Protein AF-A0A2W5CS45-F1 (afdb_monomer_lite)

Radius of gyration: 19.26 Å; chains: 1; bounding box: 49×49×47 Å

Sequence (241 aa):
PGKQFHDDVLSYSLRQSIDTITSLYVKGFFPKGSIVWINGDMPNAGMWALTDKSSHIRTYTTPRPGWCRITRTNVRFAATSRDTGSRAAKIFDLTAHDMLEVPHSTILVNYVAKDTPLQFQVDGNVKKSVNGVVEWEPFTVIDLPRHTANDRVTNNRLELADAHQRGFELMTLGCSDERTEFAHANYDTFRLGLKDKLLRGISDESSKTNKAVDILINKISDGMHKRILETGEEFDYDGAN

Secondary structure (DSSP, 8-state):
-HHHHHHHHHHHHHHHHHHHHHHHHHTT-S-BT-EEEE-SS-GGG-EEEESSSEEEEEEEEESS--EEEE-SSEEEEESSGGGGTTT-SEEEESTT-TT---S-EEEEEEES--SSPPEEEETTEEE--BTTEEEETTEEEEEGGG----SB----HHHHHHHHHHHHHHHTTT--HHHHHHHHHTGGGG-----HHHHHHHHH-HHHHHHHHHHHHHHHHHHHHHHHHHH----------

pLDDT: mean 80.53, std 16.82, range [26.53, 97.56]

Structure (mmCIF, N/CA/C/O backbone):
data_AF-A0A2W5CS45-F1
#
_entry.id   AF-A0A2W5CS45-F1
#
loop_
_atom_site.group_PDB
_atom_site.id
_atom_site.type_symbol
_atom_site.label_atom_id
_atom_site.label_alt_id
_atom_site.label_comp_id
_atom_site.label_asym_id
_atom_site.label_entity_id
_atom_site.label_seq_id
_atom_site.pdbx_PDB_ins_code
_atom_site.Cartn_x
_atom_site.Cartn_y
_atom_site.Cartn_z
_atom_site.occupancy
_atom_site.B_iso_or_equiv
_atom_site.auth_seq_id
_atom_site.auth_comp_id
_atom_site.auth_asym_id
_atom_site.auth_atom_id
_atom_site.pdbx_PDB_model_num
ATOM 1 N N . PRO A 1 1 ? -25.846 22.235 2.700 1.00 45.09 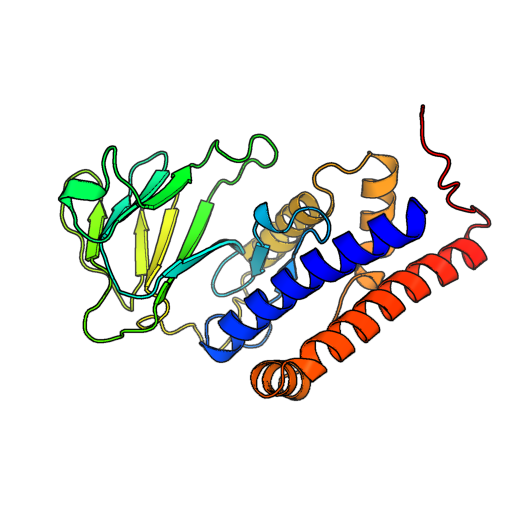1 PRO A N 1
ATOM 2 C CA . PRO A 1 1 ? -24.932 22.173 1.529 1.00 45.09 1 PRO A CA 1
ATOM 3 C C . PRO A 1 1 ? -23.510 21.691 1.876 1.00 45.09 1 PRO A C 1
ATOM 5 O O . PRO A 1 1 ? -23.028 20.789 1.208 1.00 45.09 1 PRO A O 1
ATOM 8 N N . GLY A 1 2 ? -22.865 22.237 2.921 1.00 42.53 2 GLY A N 1
ATOM 9 C CA . GLY A 1 2 ? -21.485 21.870 3.301 1.00 42.53 2 GLY A CA 1
ATOM 10 C C . GLY A 1 2 ? -21.315 20.460 3.885 1.00 42.53 2 GLY A C 1
ATOM 11 O O . GLY A 1 2 ? -20.386 19.758 3.510 1.00 42.53 2 GLY A O 1
ATOM 12 N N . LYS A 1 3 ? -22.252 20.007 4.731 1.00 44.38 3 LYS A N 1
ATOM 13 C CA . LYS A 1 3 ? -22.206 18.673 5.364 1.00 44.38 3 LYS A CA 1
ATOM 14 C C . LYS A 1 3 ? -22.323 17.527 4.345 1.00 44.38 3 LYS A C 1
ATOM 16 O O . LYS A 1 3 ? -21.503 16.627 4.329 1.00 44.38 3 LYS A O 1
ATOM 21 N N . GLN A 1 4 ? -23.266 17.646 3.409 1.00 45.56 4 GLN A N 1
ATOM 22 C CA . GLN A 1 4 ? -23.485 16.655 2.349 1.00 45.56 4 GLN A CA 1
ATOM 23 C C . GLN A 1 4 ? -22.292 16.548 1.383 1.00 45.56 4 GLN A C 1
ATOM 25 O O . GLN A 1 4 ? -21.901 15.452 1.011 1.00 45.56 4 GLN A O 1
ATOM 30 N N . PHE A 1 5 ? -21.661 17.676 1.040 1.00 42.69 5 PHE A N 1
ATOM 31 C CA . PHE A 1 5 ? -20.450 17.682 0.215 1.00 42.69 5 PHE A CA 1
ATOM 32 C C . PHE A 1 5 ? -19.253 17.032 0.930 1.00 42.69 5 PHE A C 1
ATOM 34 O O . PHE A 1 5 ? -18.482 16.307 0.309 1.00 42.69 5 PHE A O 1
ATOM 41 N N . HIS A 1 6 ? -19.106 17.269 2.236 1.00 55.44 6 HIS A N 1
ATOM 42 C CA . HIS A 1 6 ? -18.073 16.636 3.054 1.00 55.44 6 HIS A CA 1
ATOM 43 C C . HIS A 1 6 ? -18.268 15.113 3.130 1.00 55.44 6 HIS A C 1
ATOM 45 O O . HIS A 1 6 ? -17.323 14.362 2.896 1.00 55.44 6 HIS A O 1
ATOM 51 N N . ASP A 1 7 ? -19.499 14.656 3.364 1.00 59.03 7 ASP A N 1
ATOM 52 C CA . ASP A 1 7 ? -19.834 13.230 3.428 1.00 59.03 7 ASP A CA 1
ATOM 53 C C . ASP A 1 7 ? -19.590 12.519 2.081 1.00 59.03 7 ASP A C 1
ATOM 55 O O . ASP A 1 7 ? -19.060 11.405 2.051 1.00 59.03 7 ASP A O 1
ATOM 59 N N . ASP A 1 8 ? -19.877 13.184 0.957 1.00 60.50 8 ASP A N 1
ATOM 60 C CA . ASP A 1 8 ? -19.605 12.662 -0.388 1.00 60.50 8 ASP A CA 1
ATOM 61 C C . ASP A 1 8 ? -18.092 12.517 -0.667 1.00 60.50 8 ASP A C 1
ATOM 63 O O . ASP A 1 8 ? -17.652 11.519 -1.249 1.00 60.50 8 ASP A O 1
ATOM 67 N N . VAL A 1 9 ? -17.273 13.481 -0.225 1.00 61.47 9 VAL A N 1
ATOM 68 C CA . VAL A 1 9 ? -15.805 13.449 -0.387 1.00 61.47 9 VAL A CA 1
ATOM 69 C C . VAL A 1 9 ? -15.170 12.368 0.488 1.00 61.47 9 VAL A C 1
ATOM 71 O O . VAL A 1 9 ? -14.321 11.612 0.007 1.00 61.47 9 VAL A O 1
ATOM 74 N N . LEU A 1 10 ? -15.605 12.241 1.743 1.00 67.19 10 LEU A N 1
ATOM 75 C CA . LEU A 1 10 ? -15.170 11.165 2.635 1.00 67.19 10 LEU A CA 1
ATOM 76 C C . LEU A 1 10 ? -15.527 9.787 2.079 1.00 67.19 10 LEU A C 1
ATOM 78 O O . LEU A 1 10 ? -14.683 8.889 2.043 1.00 67.19 10 LEU A O 1
ATOM 82 N N . SER A 1 11 ? -16.760 9.632 1.595 1.00 70.56 11 SER A N 1
ATOM 83 C CA . SER A 1 11 ? -17.234 8.392 0.981 1.00 70.56 11 SER A CA 1
ATOM 84 C C . SER A 1 11 ? -16.374 8.007 -0.226 1.00 70.56 11 SER A C 1
ATOM 86 O O . SER A 1 11 ? -15.958 6.852 -0.359 1.00 70.56 11 SER A O 1
ATOM 88 N N . TYR A 1 12 ? -16.010 8.982 -1.064 1.00 75.50 12 TYR A N 1
ATOM 89 C CA . TYR A 1 12 ? -15.127 8.761 -2.207 1.00 75.50 12 TYR A CA 1
ATOM 90 C C . TYR A 1 12 ? -13.709 8.331 -1.794 1.00 75.50 12 TYR A C 1
ATOM 92 O O . TYR A 1 12 ? -13.192 7.331 -2.305 1.00 75.50 12 TYR A O 1
ATOM 100 N N . SER A 1 13 ? -13.082 9.046 -0.858 1.00 78.50 13 SER A N 1
ATOM 101 C CA . SER A 1 13 ? -11.722 8.745 -0.388 1.00 78.50 13 SER A CA 1
ATOM 102 C C . SER A 1 13 ? -11.639 7.380 0.297 1.00 78.50 13 SER A C 1
ATOM 104 O O . SER A 1 13 ? -10.736 6.582 0.024 1.00 78.50 13 SER A O 1
ATOM 106 N N . LEU A 1 14 ? -12.628 7.058 1.131 1.00 78.38 14 LEU A N 1
ATOM 107 C CA . LEU A 1 14 ? -12.721 5.767 1.799 1.00 78.38 14 LEU A CA 1
ATOM 108 C C . LEU A 1 14 ? -12.932 4.628 0.792 1.00 78.38 14 LEU A C 1
ATOM 110 O O . LEU A 1 14 ? -12.285 3.583 0.896 1.00 78.38 14 LEU A O 1
ATOM 114 N N . ARG A 1 15 ? -13.773 4.845 -0.228 1.00 79.31 15 ARG A N 1
ATOM 115 C CA . ARG A 1 15 ? -13.972 3.903 -1.338 1.00 79.31 15 ARG A CA 1
ATOM 116 C C . ARG A 1 15 ? -12.660 3.594 -2.055 1.00 79.31 15 ARG A C 1
ATOM 118 O O . ARG A 1 15 ? -12.336 2.423 -2.242 1.00 79.31 15 ARG A O 1
ATOM 125 N N . GLN A 1 16 ? -11.872 4.618 -2.383 1.00 82.00 16 GLN A N 1
ATOM 126 C CA . GLN A 1 16 ? -10.569 4.446 -3.031 1.00 82.00 16 GLN A CA 1
ATOM 127 C C . GLN A 1 16 ? -9.595 3.617 -2.175 1.00 82.00 16 GLN A C 1
ATOM 129 O O . GLN A 1 16 ? -8.886 2.744 -2.694 1.00 82.00 16 GLN A O 1
ATOM 134 N N . SER A 1 17 ? -9.572 3.855 -0.863 1.00 84.62 17 SER A N 1
ATOM 135 C CA . SER A 1 17 ? -8.744 3.095 0.078 1.00 84.62 17 SER A CA 1
ATOM 136 C C . SER A 1 17 ? -9.177 1.627 0.164 1.00 84.62 17 SER A C 1
ATOM 138 O O . SER A 1 17 ? -8.332 0.735 0.069 1.00 84.62 17 SER A O 1
ATOM 140 N N . ILE A 1 18 ? -10.483 1.350 0.256 1.00 82.44 18 ILE A N 1
ATOM 141 C CA . ILE A 1 18 ? -11.029 -0.020 0.292 1.00 82.44 18 ILE A CA 1
ATOM 142 C C . ILE A 1 18 ? -10.748 -0.770 -1.011 1.00 82.44 18 ILE A C 1
ATOM 144 O O . ILE A 1 18 ? -10.339 -1.935 -0.968 1.00 82.44 18 ILE A O 1
ATOM 148 N N . ASP A 1 19 ? -10.937 -0.124 -2.163 1.00 82.19 19 ASP A N 1
ATOM 149 C CA . ASP A 1 19 ? -10.640 -0.721 -3.468 1.00 82.19 19 ASP A CA 1
ATOM 150 C C . ASP A 1 19 ? -9.149 -1.066 -3.577 1.00 82.19 19 ASP A C 1
ATOM 152 O O . ASP A 1 19 ? -8.783 -2.154 -4.033 1.00 82.19 19 ASP A O 1
ATOM 156 N N . THR A 1 20 ? -8.274 -0.183 -3.083 1.00 87.00 20 THR A N 1
ATOM 157 C CA . THR A 1 20 ? -6.829 -0.438 -3.035 1.00 87.00 20 THR A CA 1
ATOM 158 C C . THR A 1 20 ? -6.509 -1.632 -2.137 1.00 87.00 20 THR A C 1
ATOM 160 O O . THR A 1 20 ? -5.820 -2.552 -2.579 1.00 87.00 20 THR A O 1
ATOM 163 N N . ILE A 1 21 ? -7.041 -1.670 -0.910 1.00 88.88 21 ILE A N 1
ATOM 164 C CA . ILE A 1 21 ? -6.823 -2.776 0.037 1.00 88.88 21 ILE A CA 1
ATOM 165 C C . ILE A 1 21 ? -7.303 -4.103 -0.556 1.00 88.88 21 ILE A C 1
ATOM 167 O O . ILE A 1 21 ? -6.587 -5.105 -0.516 1.00 88.88 21 ILE A O 1
ATOM 171 N N . THR A 1 22 ? -8.493 -4.104 -1.154 1.00 84.81 22 THR A N 1
ATOM 172 C CA . THR A 1 22 ? -9.080 -5.296 -1.770 1.00 84.81 22 THR A CA 1
ATOM 173 C C . THR A 1 22 ? -8.243 -5.772 -2.952 1.00 84.81 22 THR A C 1
ATOM 175 O O . THR A 1 22 ? -7.943 -6.961 -3.054 1.00 84.81 22 THR A O 1
ATOM 178 N N . SER A 1 23 ? -7.799 -4.856 -3.816 1.00 86.44 23 SER A N 1
ATOM 179 C CA . SER A 1 23 ? -6.920 -5.171 -4.946 1.00 86.44 23 SER A CA 1
ATOM 180 C C . SER A 1 23 ? -5.606 -5.808 -4.485 1.00 86.44 23 SER A C 1
ATOM 182 O O . SER A 1 23 ? -5.180 -6.822 -5.042 1.00 86.44 23 SER A O 1
ATOM 184 N N . LEU A 1 24 ? -4.984 -5.269 -3.432 1.00 91.31 24 LEU A N 1
ATOM 185 C CA . LEU A 1 24 ? -3.769 -5.831 -2.837 1.00 91.31 24 LEU A CA 1
ATOM 186 C C . LEU A 1 24 ? -4.016 -7.211 -2.209 1.00 91.31 24 LEU A C 1
ATOM 188 O O . LEU A 1 24 ? -3.213 -8.122 -2.405 1.00 91.31 24 LEU A O 1
ATOM 192 N N . TYR A 1 25 ? -5.144 -7.398 -1.520 1.00 89.19 25 TYR A N 1
ATOM 193 C CA . TYR A 1 25 ? -5.538 -8.692 -0.960 1.00 89.19 25 TYR A CA 1
ATOM 194 C C . TYR A 1 25 ? -5.734 -9.756 -2.052 1.00 89.19 25 TYR A C 1
ATOM 196 O O . TYR A 1 25 ? -5.180 -10.848 -1.959 1.00 89.19 25 TYR A O 1
ATOM 204 N N . VAL A 1 26 ? -6.461 -9.436 -3.127 1.00 85.75 26 VAL A N 1
ATOM 205 C CA . VAL A 1 26 ? -6.696 -10.356 -4.258 1.00 85.75 26 VAL A CA 1
ATOM 206 C C . VAL A 1 26 ? -5.394 -10.719 -4.968 1.00 85.75 26 VAL A C 1
ATOM 208 O O . VAL A 1 26 ? -5.237 -11.838 -5.453 1.00 85.75 26 VAL A O 1
ATOM 211 N N . LYS A 1 27 ? -4.437 -9.788 -5.003 1.00 88.06 27 LYS A N 1
ATOM 212 C CA . LYS A 1 27 ? -3.084 -10.015 -5.528 1.00 88.06 27 LYS A CA 1
ATOM 213 C C . LYS A 1 27 ? -2.172 -10.767 -4.555 1.00 88.06 27 LYS A C 1
ATOM 215 O O . LYS A 1 27 ? -1.018 -10.996 -4.894 1.00 88.06 27 LYS A O 1
ATOM 220 N N . GLY A 1 28 ? -2.678 -11.160 -3.387 1.00 89.19 28 GLY A N 1
ATOM 221 C CA . GLY A 1 28 ? -1.949 -11.957 -2.408 1.00 89.19 28 GLY A CA 1
ATOM 222 C C . GLY A 1 28 ? -0.881 -11.180 -1.644 1.00 89.19 28 GLY A C 1
ATOM 223 O O . GLY A 1 28 ? 0.025 -11.803 -1.114 1.00 89.19 28 GLY A O 1
ATOM 224 N N . PHE A 1 29 ? -0.955 -9.846 -1.594 1.00 93.00 29 PHE A N 1
ATOM 225 C CA . PHE A 1 29 ? 0.002 -9.040 -0.830 1.00 93.00 29 PHE A CA 1
ATOM 226 C C . PHE A 1 29 ? -0.263 -9.096 0.679 1.00 93.00 29 PHE A C 1
ATOM 228 O O . PHE A 1 29 ? 0.673 -9.129 1.470 1.00 93.00 29 PHE A O 1
ATOM 235 N N . PHE A 1 30 ? -1.536 -9.111 1.085 1.00 92.88 30 PHE A N 1
ATOM 236 C CA . PHE A 1 30 ? -1.905 -9.171 2.498 1.00 92.88 30 PHE A CA 1
ATOM 237 C C . PHE A 1 30 ? -2.031 -10.623 2.971 1.00 92.88 30 PHE A C 1
ATOM 239 O O . PHE A 1 30 ? -3.016 -11.282 2.617 1.00 92.88 30 PHE A O 1
ATOM 246 N N . PRO A 1 31 ? -1.080 -11.134 3.777 1.00 91.94 31 PRO A N 1
ATOM 247 C CA . PRO A 1 31 ? -1.204 -12.451 4.377 1.00 91.94 31 PRO A CA 1
ATOM 248 C C . PRO A 1 31 ? -2.374 -12.540 5.361 1.00 91.94 31 PRO A C 1
ATOM 250 O O . PRO A 1 31 ? -2.938 -11.543 5.827 1.00 91.94 31 PRO A O 1
ATOM 253 N N . LYS 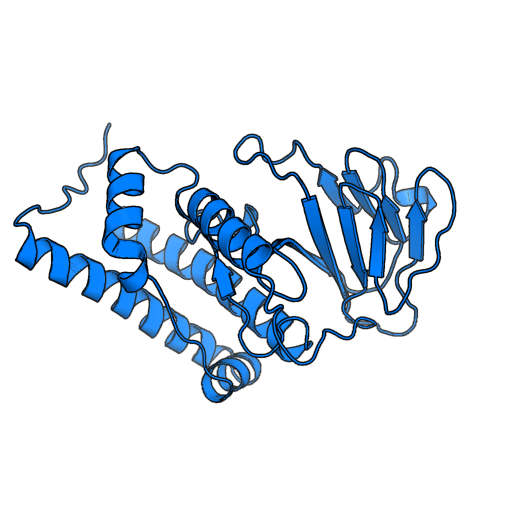A 1 32 ? -2.718 -13.769 5.763 1.00 88.56 32 LYS A N 1
ATOM 254 C CA . LYS A 1 32 ? -3.748 -13.970 6.785 1.00 88.56 32 LYS A CA 1
ATOM 255 C C . LYS A 1 32 ? -3.322 -13.321 8.106 1.00 88.56 32 LYS A C 1
ATOM 257 O O . LYS A 1 32 ? -2.257 -13.628 8.643 1.00 88.56 32 LYS A O 1
ATOM 262 N N . GLY A 1 33 ? -4.211 -12.498 8.660 1.00 89.38 33 GLY A N 1
ATOM 263 C CA . GLY A 1 33 ? -3.995 -11.801 9.930 1.00 89.38 33 GLY A CA 1
ATOM 264 C C . GLY A 1 33 ? -3.377 -10.411 9.792 1.00 89.38 33 GLY A C 1
ATOM 265 O O . GLY A 1 33 ? -3.136 -9.784 10.818 1.00 89.38 33 GLY A O 1
ATOM 266 N N . SER A 1 34 ? -3.151 -9.919 8.568 1.00 94.06 34 SER A N 1
ATOM 267 C CA . SER A 1 34 ? -2.713 -8.540 8.354 1.00 94.06 34 SER A CA 1
ATOM 268 C C . SER A 1 34 ? -3.646 -7.518 8.992 1.00 94.06 34 SER A C 1
ATOM 270 O O . SER A 1 34 ? -4.868 -7.682 9.011 1.00 94.06 34 SER A O 1
ATOM 272 N N . ILE A 1 35 ? -3.041 -6.438 9.478 1.00 94.31 35 ILE A N 1
ATOM 273 C CA . ILE A 1 35 ? -3.727 -5.262 10.009 1.00 94.31 35 ILE A CA 1
ATOM 274 C C . ILE A 1 35 ? -3.310 -4.083 9.138 1.00 94.31 35 ILE A C 1
ATOM 276 O O . ILE A 1 35 ? -2.134 -3.967 8.798 1.00 94.31 35 ILE A O 1
ATOM 280 N N . VAL A 1 36 ? -4.271 -3.253 8.737 1.00 93.31 36 VAL A N 1
ATOM 281 C CA . VAL A 1 36 ? -4.044 -2.104 7.856 1.00 93.31 36 VAL A CA 1
ATOM 282 C C . VAL A 1 36 ? -4.675 -0.872 8.487 1.00 93.31 36 VAL A C 1
ATOM 284 O O . VAL A 1 36 ? -5.829 -0.918 8.913 1.00 93.31 36 VAL A O 1
ATOM 287 N N . TRP A 1 37 ? -3.918 0.216 8.511 1.00 92.88 37 TRP A N 1
ATOM 288 C CA . TRP A 1 37 ? -4.328 1.534 8.968 1.00 92.88 37 TRP A CA 1
ATOM 289 C C . TRP A 1 37 ? -4.380 2.482 7.785 1.00 92.88 37 TRP A C 1
ATOM 291 O O . TRP A 1 37 ? -3.452 2.529 6.973 1.00 92.88 37 TRP A O 1
ATOM 301 N N . ILE A 1 38 ? -5.467 3.238 7.696 1.00 89.62 38 ILE A N 1
ATOM 302 C CA . ILE A 1 38 ? -5.687 4.233 6.651 1.00 89.62 38 ILE A CA 1
ATOM 303 C C . ILE A 1 38 ? -6.196 5.518 7.280 1.00 89.62 38 ILE A C 1
ATOM 305 O O . ILE A 1 38 ? -6.973 5.480 8.230 1.00 89.62 38 ILE A O 1
ATOM 309 N N . ASN A 1 39 ? -5.800 6.646 6.707 1.00 86.69 39 ASN A N 1
ATOM 310 C CA . ASN A 1 39 ? -6.459 7.912 6.967 1.00 86.69 39 ASN A CA 1
ATOM 311 C C . ASN A 1 39 ? -7.565 8.100 5.917 1.00 86.69 39 ASN A C 1
ATOM 313 O O . ASN A 1 39 ? -7.274 8.165 4.720 1.00 86.69 39 ASN A O 1
ATOM 317 N N . GLY A 1 40 ? -8.826 8.126 6.356 1.00 79.31 40 GLY A N 1
ATOM 318 C CA . GLY A 1 40 ? -9.984 8.271 5.464 1.00 79.31 40 GLY A CA 1
ATOM 319 C C . GLY A 1 40 ? -10.032 9.622 4.746 1.00 79.31 40 GLY A C 1
ATOM 320 O O . GLY A 1 40 ? -10.492 9.688 3.607 1.00 79.31 40 GLY A O 1
ATOM 321 N N . ASP A 1 41 ? -9.482 10.660 5.372 1.00 77.25 41 ASP A N 1
ATOM 322 C CA . ASP A 1 41 ? -9.509 12.040 4.881 1.00 77.25 41 ASP A CA 1
ATOM 323 C C . ASP A 1 41 ? -8.334 12.316 3.933 1.00 77.25 41 ASP A C 1
ATOM 325 O O . ASP A 1 41 ? -8.397 13.183 3.060 1.00 77.25 41 ASP A O 1
ATOM 329 N N . MET A 1 42 ? -7.251 11.544 4.074 1.00 80.00 42 MET A N 1
ATOM 330 C CA . MET A 1 42 ? -6.012 11.695 3.315 1.00 80.00 42 MET A CA 1
ATOM 331 C C . MET A 1 42 ? -5.587 10.387 2.630 1.00 80.00 42 MET A C 1
ATOM 333 O O . MET A 1 42 ? -4.546 9.819 2.969 1.00 80.00 42 MET A O 1
ATOM 337 N N . PRO A 1 43 ? -6.300 9.925 1.584 1.00 76.44 43 PRO A N 1
ATOM 338 C CA . PRO A 1 43 ? -5.956 8.683 0.878 1.00 76.44 43 PRO A CA 1
ATOM 339 C C . PRO A 1 43 ? -4.553 8.724 0.240 1.00 76.44 43 PRO A C 1
ATOM 341 O O . PRO A 1 43 ? -3.889 7.698 0.082 1.00 76.44 43 PRO A O 1
ATOM 344 N N . ASN A 1 44 ? -4.054 9.920 -0.090 1.00 79.31 44 ASN A N 1
ATOM 345 C CA . ASN A 1 44 ? -2.711 10.120 -0.642 1.00 79.31 44 ASN A CA 1
ATOM 346 C C . ASN A 1 44 ? -1.585 9.986 0.403 1.00 79.31 44 ASN A C 1
ATOM 348 O O . ASN A 1 44 ? -0.413 9.906 0.018 1.00 79.31 44 ASN A O 1
ATOM 352 N N . ALA A 1 45 ? -1.910 9.937 1.701 1.00 81.50 45 ALA A N 1
ATOM 353 C CA . ALA A 1 45 ? -0.949 9.629 2.759 1.00 81.50 45 ALA A CA 1
ATOM 354 C C . ALA A 1 45 ? -0.490 8.160 2.712 1.00 81.50 45 ALA A C 1
ATOM 356 O O . ALA A 1 45 ? 0.518 7.812 3.321 1.00 81.50 45 ALA A O 1
ATOM 357 N N . GLY A 1 46 ? -1.173 7.310 1.937 1.00 88.12 46 GLY A N 1
ATOM 358 C CA . GLY A 1 46 ? -0.892 5.883 1.843 1.00 88.12 46 GLY A CA 1
ATOM 359 C C . GLY A 1 46 ? -1.569 5.104 2.964 1.00 88.12 46 GLY A C 1
ATOM 360 O O . GLY A 1 46 ? -2.594 5.517 3.502 1.00 88.12 46 GLY A O 1
ATOM 361 N N . MET A 1 47 ? -1.004 3.949 3.294 1.00 91.88 47 MET A N 1
ATOM 362 C CA . MET A 1 47 ? -1.491 3.101 4.379 1.00 91.88 47 MET A CA 1
ATOM 363 C C . MET A 1 47 ? -0.322 2.589 5.202 1.00 91.88 47 MET A C 1
ATOM 365 O O . MET A 1 47 ? 0.778 2.431 4.679 1.00 91.88 47 MET A O 1
ATOM 369 N N . TRP A 1 48 ? -0.557 2.298 6.471 1.00 93.75 48 TRP A N 1
ATOM 370 C CA . TRP A 1 48 ? 0.373 1.505 7.261 1.00 93.75 48 TRP A CA 1
ATOM 371 C C . TRP A 1 48 ? -0.151 0.081 7.318 1.00 93.75 48 TRP A C 1
ATOM 373 O O . TRP A 1 48 ? -1.361 -0.115 7.432 1.00 93.75 48 TRP A O 1
ATOM 383 N N . ALA A 1 49 ? 0.711 -0.924 7.242 1.00 94.69 49 ALA A N 1
ATOM 384 C CA . ALA A 1 49 ? 0.268 -2.295 7.435 1.00 94.69 49 ALA A CA 1
ATOM 385 C C . ALA A 1 49 ? 1.273 -3.136 8.204 1.00 94.69 49 ALA A C 1
ATOM 387 O O . ALA A 1 49 ? 2.486 -2.984 8.068 1.00 94.69 49 ALA A O 1
ATOM 388 N N . LEU A 1 50 ? 0.723 -4.083 8.957 1.00 95.19 50 LEU A N 1
ATOM 389 C CA . LEU A 1 50 ? 1.454 -5.210 9.498 1.00 95.19 50 LEU A CA 1
ATOM 390 C C . LEU A 1 50 ? 1.295 -6.396 8.542 1.00 95.19 50 LEU A C 1
ATOM 392 O O . LEU A 1 50 ? 0.194 -6.934 8.358 1.00 95.19 50 LEU A O 1
ATOM 396 N N . THR A 1 51 ? 2.401 -6.798 7.925 1.00 93.44 51 THR A N 1
ATOM 397 C CA . THR A 1 51 ? 2.474 -7.943 7.005 1.00 93.44 51 THR A CA 1
ATOM 398 C C . THR A 1 51 ? 3.588 -8.890 7.451 1.00 93.44 51 THR A C 1
ATOM 400 O O . THR A 1 51 ? 3.493 -9.456 8.536 1.00 93.44 51 THR A O 1
ATOM 403 N N . ASP A 1 52 ? 4.643 -9.081 6.668 1.00 90.00 52 ASP A N 1
ATOM 404 C CA . ASP A 1 52 ? 5.887 -9.712 7.121 1.00 90.00 52 ASP A CA 1
ATOM 405 C C . ASP A 1 52 ? 6.705 -8.789 8.047 1.00 90.00 52 ASP A C 1
ATOM 407 O O . ASP A 1 52 ? 7.401 -9.272 8.941 1.00 90.00 52 ASP A O 1
ATOM 411 N N . LYS A 1 53 ? 6.541 -7.473 7.883 1.00 91.06 53 LYS A N 1
ATOM 412 C CA . LYS A 1 53 ? 7.020 -6.404 8.769 1.00 91.06 53 LYS A CA 1
ATOM 413 C C . LYS A 1 53 ? 5.994 -5.268 8.875 1.00 91.06 53 LYS A C 1
ATOM 415 O O . LYS A 1 53 ? 5.007 -5.238 8.130 1.00 91.06 53 LYS A O 1
ATOM 420 N N . SER A 1 54 ? 6.206 -4.369 9.829 1.00 93.25 54 SER A N 1
ATOM 421 C CA . SER A 1 54 ? 5.540 -3.073 9.930 1.00 93.25 54 SER A CA 1
ATOM 422 C C . SER A 1 54 ? 6.055 -2.169 8.815 1.00 93.25 54 SER A C 1
ATOM 424 O O . SER A 1 54 ? 7.261 -1.974 8.664 1.00 93.25 54 SER A O 1
ATOM 426 N N . SER A 1 55 ? 5.163 -1.658 7.968 1.00 91.75 55 SER A N 1
ATOM 427 C CA . SER A 1 55 ? 5.586 -0.822 6.848 1.00 91.75 55 SER A CA 1
ATOM 428 C C . SER A 1 55 ? 4.536 0.203 6.451 1.00 91.75 55 SER A C 1
ATOM 430 O O . SER A 1 55 ? 3.346 -0.094 6.326 1.00 91.75 55 SER A O 1
ATOM 432 N N . HIS A 1 56 ? 5.022 1.398 6.116 1.00 92.94 56 HIS A N 1
ATOM 433 C CA . HIS A 1 56 ? 4.279 2.336 5.287 1.00 92.94 56 HIS A CA 1
ATOM 434 C C . HIS A 1 56 ? 4.208 1.805 3.859 1.00 92.94 56 HIS A C 1
ATOM 436 O O . HIS A 1 56 ? 5.215 1.341 3.324 1.00 92.94 56 HIS A O 1
ATOM 442 N N . ILE A 1 57 ? 3.036 1.858 3.240 1.00 93.06 57 ILE A N 1
ATOM 443 C CA . ILE A 1 57 ? 2.770 1.332 1.906 1.00 93.06 57 ILE A CA 1
ATOM 444 C C . ILE A 1 57 ? 2.230 2.449 1.024 1.00 93.06 57 ILE A C 1
ATOM 446 O O . ILE A 1 57 ? 1.231 3.104 1.330 1.00 93.06 57 ILE A O 1
ATOM 450 N N . ARG A 1 58 ? 2.853 2.593 -0.145 1.00 91.81 58 ARG A N 1
ATOM 451 C CA . ARG A 1 58 ? 2.362 3.411 -1.253 1.00 91.81 58 ARG A CA 1
ATOM 452 C C . ARG A 1 58 ? 2.231 2.549 -2.493 1.00 91.81 58 ARG A C 1
ATOM 454 O O . ARG A 1 58 ? 3.043 1.660 -2.734 1.00 91.81 58 ARG A O 1
ATOM 461 N N . THR A 1 59 ? 1.215 2.818 -3.300 1.00 93.00 59 THR A N 1
ATOM 462 C CA . THR A 1 59 ? 0.929 2.025 -4.495 1.00 93.00 59 THR A CA 1
ATOM 463 C C . THR A 1 59 ? 1.087 2.858 -5.761 1.00 93.00 59 THR A C 1
ATOM 465 O O . THR A 1 59 ? 0.864 4.070 -5.787 1.00 93.00 59 THR A O 1
ATOM 468 N N . TYR A 1 60 ? 1.484 2.196 -6.841 1.00 94.06 60 TYR A N 1
ATOM 469 C CA . TYR A 1 60 ? 1.487 2.753 -8.183 1.00 94.06 60 TYR A CA 1
ATOM 470 C C . TYR A 1 60 ? 0.942 1.722 -9.159 1.00 94.06 60 TYR A C 1
ATOM 472 O O . TYR A 1 60 ? 1.470 0.617 -9.249 1.00 94.06 60 TYR A O 1
ATOM 480 N N . THR A 1 61 ? -0.101 2.081 -9.905 1.00 92.12 61 THR A N 1
ATOM 481 C CA . THR A 1 61 ? -0.621 1.244 -10.991 1.00 92.12 61 THR A CA 1
ATOM 482 C C . THR A 1 61 ? -0.306 1.890 -12.333 1.00 92.12 61 THR A C 1
ATOM 484 O O . THR A 1 61 ? -0.566 3.073 -12.534 1.00 92.12 61 THR A O 1
ATOM 487 N N . THR A 1 62 ? 0.238 1.103 -13.258 1.00 93.25 62 THR A N 1
ATOM 488 C CA . THR A 1 62 ? 0.615 1.538 -14.610 1.00 93.25 62 THR A CA 1
ATOM 489 C C . THR A 1 62 ? 0.199 0.489 -15.652 1.00 93.25 62 THR A C 1
ATOM 491 O O . THR A 1 62 ? 0.116 -0.693 -15.327 1.00 93.25 62 THR A O 1
ATOM 494 N N . PRO A 1 63 ? -0.082 0.846 -16.918 1.00 91.94 63 PRO A N 1
ATOM 495 C CA . PRO A 1 63 ? -0.472 -0.143 -17.927 1.00 91.94 63 PRO A CA 1
ATOM 496 C C . PRO A 1 63 ? 0.609 -1.193 -18.229 1.00 91.94 63 PRO A C 1
ATOM 498 O O . PRO A 1 63 ? 0.284 -2.344 -18.529 1.00 91.94 63 PRO A O 1
ATOM 501 N N . ARG A 1 64 ? 1.889 -0.807 -18.158 1.00 92.94 64 ARG A N 1
ATOM 502 C CA . ARG A 1 64 ? 3.038 -1.634 -18.556 1.00 92.94 64 ARG A CA 1
ATOM 503 C C . ARG A 1 64 ? 4.170 -1.576 -17.527 1.00 92.94 64 ARG A C 1
ATOM 505 O O . ARG A 1 64 ? 4.305 -0.549 -16.855 1.00 92.94 64 ARG A O 1
ATOM 512 N N . PRO A 1 65 ? 4.997 -2.631 -17.435 1.00 94.12 65 PRO A N 1
ATOM 513 C CA . PRO A 1 65 ? 6.208 -2.620 -16.631 1.00 94.12 65 PRO A CA 1
ATOM 514 C C . PRO A 1 65 ? 7.177 -1.558 -17.157 1.00 94.12 65 PRO A C 1
ATOM 516 O O . PRO A 1 65 ? 7.070 -1.074 -18.286 1.00 94.12 65 PRO A O 1
ATOM 519 N N . GLY A 1 66 ? 8.124 -1.178 -16.312 1.00 95.19 66 GLY A N 1
ATOM 520 C CA . GLY A 1 66 ? 9.093 -0.140 -16.628 1.00 95.19 66 GLY A CA 1
ATOM 521 C C . GLY A 1 66 ? 10.324 -0.241 -15.745 1.00 95.19 66 GLY A C 1
ATOM 522 O O . GLY A 1 66 ? 10.782 -1.331 -15.405 1.00 95.19 66 GLY A O 1
ATOM 523 N N . TRP A 1 67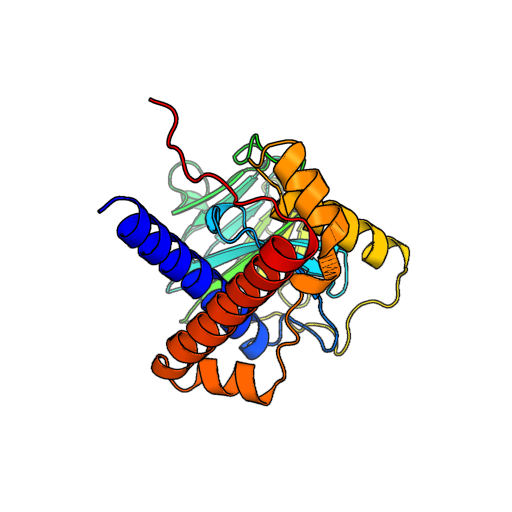 ? 10.847 0.917 -15.374 1.00 97.38 67 TRP A N 1
ATOM 524 C CA . TRP A 1 67 ? 12.060 1.083 -14.598 1.00 97.38 67 TRP A CA 1
ATOM 525 C C . TRP A 1 67 ? 11.771 1.853 -13.318 1.00 97.38 67 TRP A C 1
ATOM 527 O O . TRP A 1 67 ? 11.248 2.966 -13.370 1.00 97.38 67 TRP A O 1
ATOM 537 N N . CYS A 1 68 ? 12.183 1.287 -12.188 1.00 97.50 68 CYS A N 1
ATOM 538 C CA . CYS A 1 68 ? 12.270 1.972 -10.908 1.00 97.50 68 CYS A CA 1
ATOM 539 C C . CYS A 1 68 ? 13.721 2.358 -10.631 1.00 97.50 68 CYS A C 1
ATOM 541 O O . CYS A 1 68 ? 14.579 1.491 -10.464 1.00 97.50 68 CYS A O 1
ATOM 543 N N . ARG A 1 69 ? 13.998 3.658 -10.548 1.00 96.50 69 ARG A N 1
ATOM 544 C CA . ARG A 1 69 ? 15.258 4.178 -10.018 1.00 96.50 69 ARG A CA 1
ATOM 545 C C . ARG A 1 69 ? 15.084 4.487 -8.539 1.00 96.50 69 ARG A C 1
ATOM 547 O O . ARG A 1 69 ? 14.251 5.314 -8.185 1.00 96.50 69 ARG A O 1
ATOM 554 N N . ILE A 1 70 ? 15.878 3.835 -7.703 1.00 95.31 70 ILE A N 1
ATOM 555 C CA . ILE A 1 70 ? 15.874 3.987 -6.252 1.00 95.31 70 ILE A CA 1
ATOM 556 C C . ILE A 1 70 ? 17.138 4.746 -5.856 1.00 95.31 70 ILE A C 1
ATOM 558 O O . ILE A 1 70 ? 18.256 4.366 -6.220 1.00 95.31 70 ILE A O 1
ATOM 562 N N . THR A 1 71 ? 16.946 5.836 -5.126 1.00 91.38 71 THR A N 1
ATOM 563 C CA . THR A 1 71 ? 18.005 6.636 -4.509 1.00 91.38 71 THR A CA 1
ATOM 564 C C . THR A 1 71 ? 17.797 6.669 -2.996 1.00 91.38 71 THR A C 1
ATOM 566 O O . THR A 1 71 ? 16.832 6.107 -2.485 1.00 91.38 71 THR A O 1
ATOM 569 N N . ARG A 1 72 ? 18.687 7.346 -2.263 1.00 88.00 72 ARG A N 1
ATOM 570 C CA . ARG A 1 72 ? 18.532 7.523 -0.810 1.00 88.00 72 ARG A CA 1
ATOM 571 C C . ARG A 1 72 ? 17.312 8.355 -0.415 1.00 88.00 72 ARG A C 1
ATOM 573 O O . ARG A 1 72 ? 16.898 8.274 0.729 1.00 88.00 72 ARG A O 1
ATOM 580 N N . THR A 1 73 ? 16.768 9.168 -1.322 1.00 88.06 73 THR A N 1
ATOM 581 C CA . THR A 1 73 ? 15.700 10.129 -0.995 1.00 88.06 73 THR A CA 1
ATOM 582 C C . THR A 1 73 ? 14.411 9.901 -1.770 1.00 88.06 73 THR A C 1
ATOM 584 O O . THR A 1 73 ? 13.369 10.413 -1.362 1.00 88.06 73 THR A O 1
ATOM 587 N N . ASN A 1 74 ? 14.448 9.136 -2.866 1.00 91.69 74 ASN A N 1
ATOM 588 C CA . ASN A 1 74 ? 13.257 8.843 -3.654 1.00 91.69 74 ASN A CA 1
ATOM 589 C C . ASN A 1 74 ? 13.304 7.552 -4.465 1.00 91.69 74 ASN A C 1
ATOM 591 O O . ASN A 1 74 ? 14.364 7.030 -4.816 1.00 91.69 74 ASN A O 1
ATOM 595 N N . VAL A 1 75 ? 12.104 7.114 -4.840 1.00 94.69 75 VAL A N 1
ATOM 596 C CA . VAL A 1 75 ? 11.856 6.128 -5.891 1.00 94.69 75 VAL A CA 1
ATOM 597 C C . VAL A 1 75 ? 11.199 6.830 -7.075 1.00 94.69 75 VAL A C 1
ATOM 599 O O . VAL A 1 75 ? 10.174 7.495 -6.928 1.00 94.69 75 VAL A O 1
ATOM 602 N N . ARG A 1 76 ? 11.770 6.673 -8.269 1.00 96.31 76 ARG A N 1
ATOM 603 C CA . ARG A 1 76 ? 11.252 7.241 -9.521 1.00 96.31 76 ARG A CA 1
ATOM 604 C C . ARG A 1 76 ? 10.894 6.139 -10.497 1.00 96.31 76 ARG A C 1
ATOM 606 O O . ARG A 1 76 ? 11.735 5.297 -10.799 1.00 96.31 76 ARG A O 1
ATOM 613 N N . PHE A 1 77 ? 9.680 6.177 -11.032 1.00 97.50 77 PHE A N 1
ATOM 614 C CA . PHE A 1 77 ? 9.227 5.255 -12.066 1.00 97.50 77 PHE A CA 1
ATOM 615 C C . PHE A 1 77 ? 9.196 5.930 -13.439 1.00 97.50 77 PHE A C 1
ATOM 617 O O . PHE A 1 77 ? 8.717 7.058 -13.575 1.00 97.50 77 PHE A O 1
ATOM 624 N N . ALA A 1 78 ? 9.631 5.213 -14.474 1.00 96.94 78 ALA A N 1
ATOM 625 C CA . ALA A 1 78 ? 9.388 5.574 -15.868 1.00 96.94 78 ALA A CA 1
ATOM 626 C C . ALA A 1 78 ? 9.345 4.333 -16.771 1.00 96.94 78 ALA A C 1
ATOM 628 O O . ALA A 1 78 ? 9.787 3.258 -16.382 1.00 96.94 78 ALA A O 1
ATOM 629 N N . ALA A 1 79 ? 8.861 4.477 -18.006 1.00 94.44 79 ALA A N 1
ATOM 630 C CA . ALA A 1 79 ? 8.834 3.370 -18.968 1.00 94.44 79 ALA A CA 1
ATOM 631 C C . ALA A 1 79 ? 10.244 2.891 -19.371 1.00 94.44 79 ALA A C 1
ATOM 633 O O . ALA A 1 79 ? 10.438 1.714 -19.665 1.00 94.44 79 ALA A O 1
ATOM 634 N N . THR A 1 80 ? 11.240 3.783 -19.361 1.00 94.81 80 THR A N 1
ATOM 635 C CA . THR A 1 80 ? 12.633 3.468 -19.711 1.00 94.81 80 THR A CA 1
ATOM 636 C C . THR A 1 80 ? 13.604 3.950 -18.635 1.00 94.81 80 THR A C 1
ATOM 638 O O . THR A 1 80 ? 13.335 4.932 -17.942 1.00 94.81 80 THR A O 1
ATOM 641 N N . SER A 1 81 ? 14.777 3.311 -18.526 1.00 94.38 81 SER A N 1
ATOM 642 C CA . SER A 1 81 ? 15.819 3.708 -17.564 1.00 94.38 81 SER A CA 1
ATOM 643 C C . SER A 1 81 ? 16.221 5.183 -17.711 1.00 94.38 81 SER A C 1
ATOM 645 O O . SER A 1 81 ? 16.380 5.889 -16.715 1.00 94.38 81 SER A O 1
ATOM 647 N N . ARG A 1 82 ? 16.329 5.685 -18.950 1.00 93.31 82 ARG A N 1
ATOM 648 C CA . ARG A 1 82 ? 16.719 7.076 -19.236 1.00 93.31 82 ARG A CA 1
ATOM 649 C C . ARG A 1 82 ? 15.705 8.081 -18.690 1.00 93.31 82 ARG A C 1
ATOM 651 O O . ARG A 1 82 ? 16.093 9.158 -18.242 1.00 93.31 82 ARG A O 1
ATOM 658 N N . ASP A 1 83 ? 14.427 7.725 -18.708 1.00 96.38 83 ASP A N 1
ATOM 659 C CA . ASP A 1 83 ? 13.342 8.628 -18.331 1.00 96.38 83 ASP A CA 1
ATOM 660 C C . ASP A 1 83 ? 13.149 8.719 -16.813 1.00 96.38 83 ASP A C 1
ATOM 662 O O . ASP A 1 83 ? 12.570 9.687 -16.338 1.00 96.38 83 ASP A O 1
ATOM 666 N N . THR A 1 84 ? 13.727 7.803 -16.026 1.00 94.19 84 THR A N 1
ATOM 667 C CA . THR A 1 84 ? 13.679 7.840 -14.545 1.00 94.19 84 THR A CA 1
ATOM 668 C C . THR A 1 84 ? 14.411 9.036 -13.905 1.00 94.19 84 THR A C 1
ATOM 670 O O . THR A 1 84 ? 14.426 9.178 -12.682 1.00 94.19 84 THR A O 1
ATOM 673 N N . GLY A 1 85 ? 15.048 9.892 -14.712 1.00 90.75 85 GLY A N 1
ATOM 674 C CA . GLY A 1 85 ? 15.580 11.193 -14.301 1.00 90.75 85 GLY A CA 1
ATOM 675 C C . GLY A 1 85 ? 14.494 12.274 -14.260 1.00 90.75 85 GLY A C 1
ATOM 676 O O . GLY A 1 85 ? 13.530 12.174 -13.511 1.00 90.75 85 GLY A O 1
ATOM 677 N N . SER A 1 86 ? 14.650 13.317 -15.077 1.00 88.69 86 SER A N 1
ATOM 678 C CA . SER A 1 86 ? 13.754 14.485 -15.118 1.00 88.69 86 SER A CA 1
ATOM 679 C C . SER A 1 86 ? 12.379 14.233 -15.748 1.00 88.69 86 SER A C 1
ATOM 681 O O . SER A 1 86 ? 11.527 15.112 -15.704 1.00 88.69 86 SER A O 1
ATOM 683 N N . ARG A 1 87 ? 12.154 13.059 -16.349 1.00 94.62 87 ARG A N 1
ATOM 684 C CA . ARG A 1 87 ? 10.908 12.694 -17.048 1.00 94.62 87 ARG A CA 1
ATOM 685 C C . ARG A 1 87 ? 10.196 11.516 -16.379 1.00 94.62 87 ARG A C 1
ATOM 687 O O . ARG A 1 87 ? 9.481 10.765 -17.039 1.00 94.62 87 ARG A O 1
ATOM 694 N N . ALA A 1 88 ? 10.428 11.335 -15.079 1.00 95.50 88 ALA A N 1
ATOM 695 C CA . ALA A 1 88 ? 9.799 10.270 -14.319 1.00 95.50 88 ALA A CA 1
ATOM 696 C C . ALA A 1 88 ? 8.276 10.458 -14.326 1.00 95.50 88 ALA A C 1
ATOM 698 O O . ALA A 1 88 ? 7.775 11.543 -14.049 1.00 95.50 88 ALA A O 1
ATOM 699 N N . ALA A 1 89 ? 7.543 9.390 -14.632 1.00 95.50 89 ALA A N 1
ATOM 700 C CA . ALA A 1 89 ? 6.083 9.404 -14.659 1.00 95.50 89 ALA A CA 1
ATOM 701 C C . ALA A 1 89 ? 5.482 9.422 -13.245 1.00 95.50 89 ALA A C 1
ATOM 703 O O . ALA A 1 89 ? 4.371 9.906 -13.041 1.00 95.50 89 ALA A O 1
ATOM 704 N N . LYS A 1 90 ? 6.213 8.884 -12.262 1.00 95.12 90 LYS A N 1
ATOM 705 C CA . LYS A 1 90 ? 5.846 8.934 -10.846 1.00 95.12 90 LYS A CA 1
ATOM 706 C C . LYS A 1 90 ? 7.097 9.067 -9.993 1.00 95.12 90 LYS A C 1
ATOM 708 O O . LYS A 1 90 ? 8.110 8.424 -10.270 1.00 95.12 90 LYS A O 1
ATOM 713 N N . ILE A 1 91 ? 7.000 9.883 -8.951 1.00 93.62 91 ILE A N 1
ATOM 714 C CA . ILE A 1 91 ? 8.049 10.088 -7.958 1.00 93.62 91 ILE A CA 1
ATOM 715 C C . ILE A 1 91 ? 7.446 9.834 -6.576 1.00 93.62 91 ILE A C 1
ATOM 717 O O . ILE A 1 91 ? 6.320 10.247 -6.293 1.00 93.62 91 ILE A O 1
ATOM 721 N N . PHE A 1 92 ? 8.193 9.107 -5.756 1.00 90.25 92 PHE A N 1
ATOM 722 C CA . PHE A 1 92 ? 7.931 8.856 -4.350 1.00 90.25 92 PHE A CA 1
ATOM 723 C C . PHE A 1 92 ? 9.117 9.387 -3.558 1.00 90.25 92 PHE A C 1
ATOM 725 O O . PHE A 1 92 ? 10.097 8.668 -3.365 1.00 90.25 92 PHE A O 1
ATOM 732 N N . ASP A 1 93 ? 9.055 10.644 -3.134 1.00 86.44 93 ASP A N 1
ATOM 733 C CA . ASP A 1 93 ? 10.063 11.197 -2.235 1.00 86.44 93 ASP A CA 1
ATOM 734 C C . ASP A 1 93 ? 9.757 10.796 -0.784 1.00 86.44 93 ASP A C 1
ATOM 736 O O . ASP A 1 93 ? 8.610 10.487 -0.437 1.00 86.44 93 ASP A O 1
ATOM 740 N N . LEU A 1 94 ? 10.792 10.758 0.056 1.00 75.62 94 LEU A N 1
ATOM 741 C CA . LEU A 1 94 ? 10.630 10.614 1.509 1.00 75.62 94 LEU A CA 1
ATOM 742 C C . LEU A 1 94 ? 10.029 11.870 2.129 1.00 75.62 94 LEU A C 1
ATOM 744 O O . LEU A 1 94 ? 9.189 11.776 3.009 1.00 75.62 94 LEU A O 1
ATOM 748 N N . THR A 1 95 ? 10.440 13.035 1.630 1.00 69.25 95 THR A N 1
ATOM 749 C CA . THR A 1 95 ? 10.042 14.346 2.152 1.00 69.25 95 THR A CA 1
ATOM 750 C C . THR A 1 95 ? 8.793 14.900 1.477 1.00 69.25 95 THR A C 1
ATOM 752 O O . THR A 1 95 ? 8.393 16.013 1.771 1.00 69.25 95 THR A O 1
ATOM 755 N N . ALA A 1 96 ? 8.178 14.173 0.534 1.00 62.38 96 ALA A N 1
ATOM 756 C CA . ALA A 1 96 ? 6.939 14.633 -0.108 1.00 62.38 96 ALA A CA 1
ATOM 757 C C . ALA A 1 96 ? 5.755 14.699 0.872 1.00 62.38 96 ALA A C 1
ATOM 759 O O . ALA A 1 96 ? 4.713 15.264 0.544 1.00 62.38 96 ALA A O 1
ATOM 760 N N . HIS A 1 97 ? 5.920 14.120 2.061 1.00 58.38 97 HIS A N 1
ATOM 761 C CA . HIS A 1 97 ? 4.932 14.092 3.119 1.00 58.38 97 HIS A CA 1
ATOM 762 C C . HIS A 1 97 ? 5.570 14.722 4.355 1.00 58.38 97 HIS A C 1
ATOM 764 O O . HIS A 1 97 ? 6.017 14.006 5.243 1.00 58.38 97 HIS A O 1
ATOM 770 N N . ASP A 1 98 ? 5.566 16.057 4.433 1.00 51.28 98 ASP A N 1
ATOM 771 C CA . ASP A 1 98 ? 5.988 16.845 5.615 1.00 51.28 98 ASP A CA 1
ATOM 772 C C . ASP A 1 98 ? 5.220 16.482 6.908 1.00 51.28 98 ASP A C 1
ATOM 774 O O . ASP A 1 98 ? 5.439 17.066 7.965 1.00 51.28 98 ASP A O 1
ATOM 778 N N . MET A 1 99 ? 4.279 15.541 6.827 1.00 53.88 99 MET A N 1
ATOM 779 C CA . MET A 1 99 ? 3.306 15.245 7.862 1.00 53.88 99 MET A CA 1
ATOM 780 C C . MET A 1 99 ? 3.649 13.998 8.695 1.00 53.88 99 MET A C 1
ATOM 782 O O . MET A 1 99 ? 3.175 13.894 9.820 1.00 53.88 99 MET A O 1
ATOM 786 N N . LEU A 1 100 ? 4.465 13.064 8.186 1.00 62.81 100 LEU A N 1
ATOM 787 C CA . LEU A 1 100 ? 4.883 11.855 8.913 1.00 62.81 100 LEU A CA 1
ATOM 788 C C . LEU A 1 100 ? 6.369 11.597 8.695 1.00 62.81 100 LEU A C 1
ATOM 790 O O . LEU A 1 100 ? 6.831 11.503 7.557 1.00 62.81 100 LEU A O 1
ATOM 794 N N . GLU A 1 101 ? 7.108 11.389 9.780 1.00 65.56 101 GLU A N 1
ATOM 795 C CA . GLU A 1 101 ? 8.443 10.811 9.686 1.00 65.56 101 GLU A CA 1
ATOM 796 C C . GLU A 1 101 ? 8.292 9.334 9.298 1.00 65.56 101 GLU A C 1
ATOM 798 O O . GLU A 1 101 ? 7.928 8.491 10.116 1.00 65.56 101 GLU A O 1
ATOM 803 N N . VAL A 1 102 ? 8.504 9.026 8.015 1.00 68.44 102 VAL A N 1
ATOM 804 C CA . VAL A 1 102 ? 8.416 7.662 7.482 1.00 68.44 102 VAL A CA 1
ATOM 805 C C . VAL A 1 102 ? 9.825 7.061 7.453 1.00 68.44 102 VAL A C 1
ATOM 807 O O . VAL A 1 102 ? 10.555 7.294 6.486 1.00 68.44 102 VAL A O 1
ATOM 810 N N . PRO A 1 103 ? 10.236 6.282 8.477 1.00 67.75 103 PRO A N 1
ATOM 811 C CA . PRO A 1 103 ? 11.585 5.718 8.534 1.00 67.75 103 PRO A CA 1
ATOM 812 C C . PRO A 1 103 ? 11.835 4.715 7.403 1.00 67.75 103 PRO A C 1
ATOM 814 O O . PRO A 1 103 ? 12.964 4.573 6.943 1.00 67.75 103 PRO A O 1
ATOM 817 N N . HIS A 1 104 ? 10.776 4.041 6.943 1.00 80.06 104 HIS A N 1
ATOM 818 C CA . HIS A 1 104 ? 10.831 3.058 5.872 1.00 80.06 104 HIS A CA 1
ATOM 819 C C . HIS A 1 104 ? 9.549 3.092 5.031 1.00 80.06 104 HIS A C 1
ATOM 821 O O . HIS A 1 104 ? 8.444 3.061 5.576 1.00 80.06 104 HIS A O 1
ATOM 827 N N . SER A 1 105 ? 9.679 3.129 3.701 1.00 88.62 105 SER A N 1
ATOM 828 C CA . SER A 1 105 ? 8.533 3.180 2.782 1.00 88.62 105 SER A CA 1
ATOM 829 C C . SER A 1 105 ? 8.569 2.047 1.759 1.00 88.62 105 SER A C 1
ATOM 831 O O . SER A 1 105 ? 9.512 1.914 0.976 1.00 88.62 105 SER A O 1
ATOM 833 N N . THR A 1 106 ? 7.496 1.261 1.725 1.00 94.19 106 THR A N 1
ATOM 834 C CA . THR A 1 106 ? 7.280 0.183 0.762 1.00 94.19 106 THR A CA 1
ATOM 835 C C . THR A 1 106 ? 6.457 0.690 -0.419 1.00 94.19 106 THR A C 1
ATOM 837 O O . THR A 1 106 ? 5.311 1.112 -0.273 1.00 94.19 106 THR A O 1
ATOM 840 N N . ILE A 1 107 ? 7.027 0.632 -1.619 1.00 95.38 107 ILE A N 1
ATOM 841 C CA . ILE A 1 107 ? 6.392 1.048 -2.869 1.00 95.38 107 ILE A CA 1
ATOM 842 C C . ILE A 1 107 ? 5.957 -0.191 -3.650 1.00 95.38 107 ILE A C 1
ATOM 844 O O . ILE A 1 107 ? 6.788 -0.933 -4.175 1.00 95.38 107 ILE A O 1
ATOM 848 N N . LEU A 1 108 ? 4.649 -0.397 -3.768 1.00 96.31 108 LEU A N 1
ATOM 849 C CA . LEU A 1 108 ? 4.062 -1.486 -4.545 1.00 96.31 108 LEU A CA 1
ATOM 850 C C . LEU A 1 108 ? 3.774 -1.005 -5.964 1.00 96.31 108 LEU A C 1
ATOM 852 O O . LEU A 1 108 ? 2.921 -0.141 -6.175 1.00 96.31 108 LEU A O 1
ATOM 856 N N . VAL A 1 109 ? 4.452 -1.585 -6.949 1.00 96.31 109 VAL A N 1
ATOM 857 C CA . VAL A 1 109 ? 4.229 -1.280 -8.363 1.00 96.31 109 VAL A CA 1
ATOM 858 C C . VAL A 1 109 ? 3.433 -2.410 -8.997 1.00 96.31 109 VAL A C 1
ATOM 860 O O . VAL A 1 109 ? 3.870 -3.557 -9.052 1.00 96.31 109 VAL A O 1
ATOM 863 N N . ASN A 1 110 ? 2.250 -2.075 -9.497 1.00 94.88 110 ASN A N 1
ATOM 864 C CA . ASN A 1 110 ? 1.337 -2.985 -10.167 1.00 94.88 110 ASN A CA 1
ATOM 865 C C . ASN A 1 110 ? 1.172 -2.597 -11.638 1.00 94.88 110 ASN A C 1
ATOM 867 O O . ASN A 1 110 ? 1.141 -1.416 -11.983 1.00 94.88 110 ASN A O 1
ATOM 871 N N . TYR A 1 111 ? 1.006 -3.594 -12.504 1.00 93.06 111 TYR A N 1
ATOM 872 C CA . TYR A 1 111 ? 0.787 -3.362 -13.925 1.00 93.06 111 TYR A CA 1
ATOM 873 C C . TYR A 1 111 ? -0.027 -4.461 -14.604 1.00 93.06 111 TYR A C 1
ATOM 875 O O . TYR A 1 111 ? -0.130 -5.584 -14.105 1.00 93.06 111 TYR A O 1
ATOM 883 N N . VAL A 1 112 ? -0.657 -4.101 -15.728 1.00 85.19 112 VAL A N 1
ATOM 884 C CA . VAL A 1 112 ? -1.592 -4.975 -16.458 1.00 85.19 112 VAL A CA 1
ATOM 885 C C . VAL A 1 112 ? -0.848 -5.927 -17.391 1.00 85.19 112 VAL A C 1
ATOM 887 O O . VAL A 1 112 ? -1.077 -7.134 -17.340 1.00 85.19 112 VAL A O 1
ATOM 890 N N . ALA A 1 113 ? 0.053 -5.408 -18.230 1.00 85.62 113 ALA A N 1
ATOM 891 C CA . ALA A 1 113 ? 0.841 -6.226 -19.149 1.00 85.62 113 ALA A CA 1
ATOM 892 C C . ALA A 1 113 ? 1.960 -6.956 -18.392 1.00 85.62 113 ALA A C 1
ATOM 894 O O . ALA A 1 113 ? 2.936 -6.340 -17.999 1.00 85.62 113 ALA A O 1
ATOM 895 N N . LYS A 1 114 ? 1.826 -8.264 -18.151 1.00 81.38 114 LYS A N 1
ATOM 896 C CA . LYS A 1 114 ? 2.791 -9.045 -17.346 1.00 81.38 114 LYS A CA 1
ATOM 897 C C . LYS A 1 114 ? 3.900 -9.714 -18.169 1.00 81.38 114 LYS A C 1
ATOM 899 O O . LYS A 1 114 ? 4.473 -10.717 -17.742 1.00 81.38 114 LYS A O 1
ATOM 904 N N . ASP A 1 115 ? 4.169 -9.181 -19.354 1.00 82.81 115 ASP A N 1
ATOM 905 C CA . ASP A 1 115 ? 5.121 -9.720 -20.328 1.00 82.81 115 ASP A CA 1
ATOM 906 C C . ASP A 1 115 ? 6.562 -9.702 -19.806 1.00 82.81 115 ASP A C 1
ATOM 908 O O . ASP A 1 115 ? 7.303 -10.667 -19.987 1.00 82.81 115 ASP A O 1
ATOM 912 N N . THR A 1 116 ? 6.940 -8.642 -19.093 1.00 88.00 116 THR A N 1
ATOM 913 C CA . THR A 1 116 ? 8.281 -8.467 -18.527 1.00 88.00 116 THR A CA 1
ATOM 914 C C . THR A 1 116 ? 8.227 -8.041 -17.057 1.00 88.00 116 THR A C 1
ATOM 916 O O . THR A 1 116 ? 7.238 -7.449 -16.625 1.00 88.00 116 THR A O 1
ATOM 919 N N . PRO A 1 117 ? 9.244 -8.393 -16.245 1.00 93.00 117 PRO A N 1
ATOM 920 C CA . PRO A 1 117 ? 9.326 -7.935 -14.863 1.00 93.00 117 PRO A CA 1
ATOM 921 C C . PRO A 1 117 ? 9.775 -6.474 -14.793 1.00 93.00 117 PRO A C 1
ATOM 923 O O . PRO A 1 117 ? 10.471 -5.972 -15.686 1.00 93.00 117 PRO A O 1
ATOM 926 N N . LEU A 1 118 ? 9.440 -5.822 -13.682 1.00 95.69 118 LEU A N 1
ATOM 927 C CA . LEU A 1 118 ? 9.937 -4.491 -13.362 1.00 95.69 118 LEU A CA 1
ATOM 928 C C . LEU A 1 118 ? 11.472 -4.499 -13.321 1.00 95.69 118 LEU A C 1
ATOM 930 O O . LEU A 1 118 ? 12.094 -5.409 -12.768 1.00 95.69 118 LEU A O 1
ATOM 934 N N . GLN A 1 119 ? 12.088 -3.486 -13.923 1.00 97.38 119 GLN A N 1
ATOM 935 C CA . GLN A 1 119 ? 13.535 -3.302 -13.895 1.00 97.38 119 GLN A CA 1
ATOM 936 C C . GLN A 1 119 ? 13.909 -2.314 -12.796 1.00 97.38 119 GLN A C 1
ATOM 938 O O . GLN A 1 119 ? 13.206 -1.327 -12.570 1.00 97.38 119 GLN A O 1
ATOM 943 N N . PHE A 1 120 ? 15.039 -2.548 -12.133 1.00 97.56 120 PHE A N 1
ATOM 944 C CA . PHE A 1 120 ? 15.472 -1.721 -11.013 1.00 97.56 120 PHE A CA 1
ATOM 945 C C . PHE A 1 120 ? 16.860 -1.157 -11.260 1.00 97.56 120 PHE A C 1
ATOM 947 O O . PHE A 1 120 ? 17.780 -1.866 -11.670 1.00 97.56 120 PHE A O 1
ATOM 954 N N . GLN A 1 121 ? 17.013 0.125 -10.959 1.00 96.56 121 GLN A N 1
ATOM 955 C CA . GLN A 1 121 ? 18.297 0.792 -10.879 1.00 96.56 121 GLN A CA 1
ATOM 956 C C . GLN A 1 121 ? 18.470 1.333 -9.464 1.00 96.56 121 GLN A C 1
ATOM 958 O O . GLN A 1 121 ? 17.688 2.172 -9.030 1.00 96.56 121 GLN A O 1
ATOM 963 N N . VAL A 1 122 ? 19.488 0.869 -8.752 1.00 95.00 122 VAL A N 1
ATOM 964 C CA . VAL A 1 122 ? 19.806 1.300 -7.390 1.00 95.00 122 VAL A CA 1
ATOM 965 C C . VAL A 1 122 ? 21.179 1.939 -7.403 1.00 95.00 122 VAL A C 1
ATOM 967 O O . VAL A 1 122 ? 22.144 1.311 -7.832 1.00 95.00 122 VAL A O 1
ATOM 970 N N . ASP A 1 123 ? 21.240 3.202 -6.984 1.00 86.19 123 ASP A N 1
ATOM 971 C CA . ASP A 1 123 ? 22.481 3.984 -6.917 1.00 86.19 123 ASP A CA 1
ATOM 972 C C . ASP A 1 123 ? 23.333 3.879 -8.200 1.00 86.19 123 ASP A C 1
ATOM 974 O O . ASP A 1 123 ? 24.508 3.523 -8.203 1.00 86.19 123 ASP A O 1
ATOM 978 N N . GLY A 1 124 ? 22.677 4.080 -9.346 1.00 86.19 124 GLY A N 1
ATOM 979 C CA . GLY A 1 124 ? 23.310 4.025 -10.666 1.00 86.19 124 GLY A CA 1
ATOM 980 C C . GLY A 1 124 ? 23.431 2.627 -11.281 1.00 86.19 124 GLY A C 1
ATOM 981 O O . GLY 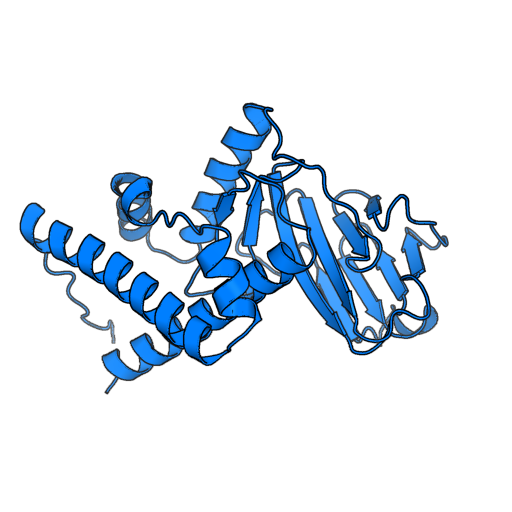A 1 124 ? 23.518 2.533 -12.505 1.00 86.19 124 GLY A O 1
ATOM 982 N N . ASN A 1 125 ? 23.321 1.552 -10.501 1.00 93.00 125 ASN A N 1
ATOM 983 C CA . ASN A 1 125 ? 23.543 0.181 -10.963 1.00 93.00 125 ASN A CA 1
ATOM 984 C C . ASN A 1 125 ? 22.237 -0.583 -11.196 1.00 93.00 125 ASN A C 1
ATOM 986 O O . ASN A 1 125 ? 21.279 -0.437 -10.441 1.00 93.00 125 ASN A O 1
ATOM 990 N N . VAL A 1 126 ? 22.190 -1.437 -12.222 1.00 95.50 126 VAL A N 1
ATOM 991 C CA . VAL A 1 126 ? 21.046 -2.341 -12.423 1.00 95.50 126 VAL A CA 1
ATOM 992 C C . VAL A 1 126 ? 21.044 -3.391 -11.315 1.00 95.50 126 VAL A C 1
ATOM 994 O O . VAL A 1 126 ? 22.039 -4.087 -11.116 1.00 95.50 126 VAL A O 1
ATOM 997 N N . LYS A 1 127 ? 19.921 -3.526 -10.608 1.00 95.25 127 LYS A N 1
ATOM 998 C CA . LYS A 1 127 ? 19.744 -4.502 -9.529 1.00 95.25 127 LYS A CA 1
ATOM 999 C C . LYS A 1 127 ? 18.669 -5.507 -9.928 1.00 95.25 127 LYS A C 1
ATOM 1001 O O . LYS A 1 127 ? 17.615 -5.133 -10.436 1.00 95.25 127 LYS A O 1
ATOM 1006 N N . LYS A 1 128 ? 18.935 -6.794 -9.708 1.00 93.75 128 LYS A N 1
ATOM 1007 C CA . LYS A 1 128 ? 17.917 -7.841 -9.856 1.00 93.75 128 LYS A CA 1
ATOM 1008 C C . LYS A 1 128 ? 17.060 -7.881 -8.594 1.00 93.75 128 LYS A C 1
ATOM 1010 O O . LYS A 1 128 ? 17.595 -7.759 -7.494 1.00 93.75 128 LYS A O 1
ATOM 1015 N N . SER A 1 129 ? 15.755 -8.063 -8.761 1.00 94.06 129 SER A N 1
ATOM 1016 C CA . SER A 1 129 ? 14.862 -8.351 -7.643 1.00 94.06 129 SER A CA 1
ATOM 1017 C C . SER A 1 129 ? 14.978 -9.809 -7.208 1.00 94.06 129 SER A C 1
ATOM 1019 O O . SER A 1 129 ? 15.324 -10.688 -8.001 1.00 94.06 129 SER A O 1
ATOM 1021 N N . VAL A 1 130 ? 14.662 -10.061 -5.941 1.00 92.75 130 VAL A N 1
ATOM 1022 C CA . VAL A 1 130 ? 14.474 -11.405 -5.387 1.00 92.75 130 VAL A CA 1
ATOM 1023 C C . VAL A 1 130 ? 12.992 -11.538 -5.065 1.00 92.75 130 VAL A C 1
ATOM 1025 O O . VAL A 1 130 ? 12.468 -10.753 -4.285 1.00 92.75 130 VAL A O 1
ATOM 1028 N N . ASN A 1 131 ? 12.291 -12.475 -5.712 1.00 90.81 131 ASN A N 1
ATOM 1029 C CA . ASN A 1 131 ? 10.833 -12.645 -5.578 1.00 90.81 131 ASN A CA 1
ATOM 1030 C C . ASN A 1 131 ? 10.047 -11.333 -5.776 1.00 90.81 131 ASN A C 1
ATOM 1032 O O . ASN A 1 131 ? 9.148 -10.999 -5.006 1.00 90.81 131 ASN A O 1
ATOM 1036 N N . GLY A 1 132 ? 10.450 -10.542 -6.776 1.00 92.94 132 GLY A N 1
ATOM 1037 C CA . GLY A 1 132 ? 9.838 -9.245 -7.066 1.00 92.94 132 GLY A CA 1
ATOM 1038 C C . GLY A 1 132 ? 10.215 -8.124 -6.091 1.00 92.94 132 GLY A C 1
ATOM 1039 O O . GLY A 1 132 ? 9.790 -6.997 -6.302 1.00 92.94 132 GLY A O 1
ATOM 1040 N N . VAL A 1 133 ? 11.038 -8.380 -5.074 1.00 95.50 133 VAL A N 1
ATOM 1041 C CA . VAL A 1 133 ? 11.413 -7.394 -4.054 1.00 95.50 133 VAL A CA 1
ATOM 1042 C C . VAL A 1 133 ? 12.813 -6.836 -4.314 1.00 95.50 133 VAL A C 1
ATOM 1044 O O . VAL A 1 133 ? 13.758 -7.576 -4.606 1.00 95.50 133 VAL A O 1
ATOM 1047 N N . VAL A 1 134 ? 12.951 -5.517 -4.190 1.00 96.44 134 VAL A N 1
ATOM 1048 C CA . VAL A 1 134 ? 14.235 -4.828 -4.049 1.00 96.44 134 VAL A CA 1
ATOM 1049 C C . VAL A 1 134 ? 14.204 -3.983 -2.787 1.00 96.44 134 VAL A C 1
ATOM 1051 O O . VAL A 1 134 ? 13.513 -2.969 -2.728 1.00 96.44 134 VAL A O 1
ATOM 1054 N N . GLU A 1 135 ? 15.006 -4.382 -1.807 1.00 94.06 135 GLU A N 1
ATOM 1055 C CA . GLU A 1 135 ? 15.262 -3.589 -0.609 1.00 94.06 135 GLU A CA 1
ATOM 1056 C C . GLU A 1 135 ? 16.502 -2.713 -0.818 1.00 94.06 135 GLU A C 1
ATOM 1058 O O . GLU A 1 135 ? 17.549 -3.156 -1.329 1.00 94.06 135 GLU A O 1
ATOM 1063 N N . TRP A 1 136 ? 16.353 -1.440 -0.470 1.00 92.25 136 TRP A N 1
ATOM 1064 C CA . TRP A 1 136 ? 17.413 -0.448 -0.417 1.00 92.25 136 TRP A CA 1
ATOM 1065 C C . TRP A 1 136 ? 16.985 0.687 0.506 1.00 92.25 136 TRP A C 1
ATOM 1067 O O . TRP A 1 136 ? 16.251 1.581 0.083 1.00 92.25 136 TRP A O 1
ATOM 1077 N N . GLU A 1 137 ? 17.433 0.627 1.762 1.00 87.00 137 GLU A N 1
ATOM 1078 C CA . GLU A 1 137 ? 17.027 1.582 2.794 1.00 87.00 137 GLU A CA 1
ATOM 1079 C C . GLU A 1 137 ? 17.138 3.038 2.308 1.00 87.00 137 GLU A C 1
ATOM 1081 O O . GLU A 1 137 ? 18.153 3.415 1.702 1.00 87.00 137 GLU A O 1
ATOM 1086 N N . PRO A 1 138 ? 16.105 3.863 2.549 1.00 88.38 138 PRO A N 1
ATOM 1087 C CA . PRO A 1 138 ? 14.905 3.609 3.373 1.00 88.38 138 PRO A CA 1
ATOM 1088 C C . PRO A 1 138 ? 13.696 3.033 2.605 1.00 88.38 138 PRO A C 1
ATOM 1090 O O . PRO A 1 138 ? 12.546 3.164 3.027 1.00 88.38 138 PRO A O 1
ATOM 1093 N N . PHE A 1 139 ? 13.916 2.442 1.429 1.00 92.38 139 PHE A N 1
ATOM 1094 C CA . PHE A 1 139 ? 12.846 1.956 0.565 1.00 92.38 139 PHE A CA 1
ATOM 1095 C C . PHE A 1 139 ? 12.842 0.441 0.408 1.00 92.38 139 PHE A C 1
ATOM 1097 O O . PHE A 1 139 ? 13.873 -0.205 0.214 1.00 92.38 139 PHE A O 1
ATOM 1104 N N . THR A 1 140 ? 11.636 -0.104 0.330 1.00 95.00 140 THR A N 1
ATOM 1105 C CA . THR A 1 140 ? 11.385 -1.396 -0.308 1.00 95.00 140 THR A CA 1
ATOM 1106 C C . THR A 1 140 ? 10.559 -1.141 -1.560 1.00 95.00 140 THR A C 1
ATOM 1108 O O . THR A 1 140 ? 9.553 -0.444 -1.502 1.00 95.00 140 THR A O 1
ATOM 1111 N N . VAL A 1 141 ? 10.947 -1.679 -2.715 1.00 96.75 141 VAL A N 1
ATOM 1112 C CA . VAL A 1 141 ? 10.120 -1.621 -3.930 1.00 96.75 141 VAL A CA 1
ATOM 1113 C C . VAL A 1 141 ? 9.728 -3.032 -4.329 1.00 96.75 141 VAL A C 1
ATOM 1115 O O . VAL A 1 141 ? 10.583 -3.908 -4.450 1.00 96.75 141 VAL A O 1
ATOM 1118 N N . ILE A 1 142 ? 8.432 -3.242 -4.543 1.00 96.94 142 ILE A N 1
ATOM 1119 C CA . ILE A 1 142 ? 7.850 -4.547 -4.842 1.00 96.94 142 ILE A CA 1
ATOM 1120 C C . ILE A 1 142 ? 7.202 -4.507 -6.225 1.00 96.94 142 ILE A C 1
ATOM 1122 O O . ILE A 1 142 ? 6.258 -3.758 -6.476 1.00 96.94 142 ILE A O 1
ATOM 1126 N N . ASP A 1 143 ? 7.709 -5.351 -7.118 1.00 96.62 143 ASP A N 1
ATOM 1127 C CA . ASP A 1 143 ? 7.054 -5.772 -8.351 1.00 96.62 143 ASP A CA 1
ATOM 1128 C C . ASP A 1 143 ? 5.878 -6.689 -7.990 1.00 96.62 143 ASP A C 1
ATOM 1130 O O . ASP A 1 143 ? 6.031 -7.905 -7.847 1.00 96.62 143 ASP A O 1
ATOM 1134 N N . LEU A 1 144 ? 4.703 -6.090 -7.786 1.00 95.25 144 LEU A N 1
ATOM 1135 C CA . LEU A 1 144 ? 3.551 -6.777 -7.211 1.00 95.25 144 LEU A CA 1
ATOM 1136 C C . LEU A 1 144 ? 3.109 -8.007 -8.031 1.00 95.25 144 LEU A C 1
ATOM 1138 O O . LEU A 1 144 ? 2.853 -9.044 -7.425 1.00 95.25 144 LEU A O 1
ATOM 1142 N N . PRO A 1 145 ? 3.061 -7.981 -9.381 1.00 94.06 145 PRO A N 1
ATOM 1143 C CA . PRO A 1 145 ? 2.777 -9.177 -10.181 1.00 94.06 145 PRO A CA 1
ATOM 1144 C C . PRO A 1 145 ? 3.759 -10.347 -10.024 1.00 94.06 145 PRO A C 1
ATOM 1146 O O . PRO A 1 145 ? 3.420 -11.457 -10.437 1.00 94.06 145 PRO A O 1
ATOM 1149 N N . ARG A 1 146 ? 4.969 -10.107 -9.505 1.00 92.88 146 ARG A N 1
ATOM 1150 C CA . ARG A 1 146 ? 6.034 -11.111 -9.320 1.00 92.88 146 ARG A CA 1
ATOM 1151 C C . ARG A 1 146 ? 6.321 -11.411 -7.848 1.00 92.88 146 ARG A C 1
ATOM 1153 O O . ARG A 1 146 ? 7.215 -12.205 -7.563 1.00 92.88 146 ARG A O 1
ATOM 1160 N N . HIS A 1 147 ? 5.594 -10.767 -6.944 1.00 93.50 147 HIS A N 1
ATOM 1161 C CA . HIS A 1 147 ? 5.747 -10.929 -5.514 1.00 93.50 147 HIS A CA 1
ATOM 1162 C C . HIS A 1 147 ? 4.879 -12.067 -4.988 1.00 93.50 147 HIS A C 1
ATOM 1164 O O . HIS A 1 147 ? 3.741 -12.251 -5.417 1.00 93.50 147 HIS A O 1
ATOM 1170 N N . THR A 1 148 ? 5.421 -12.783 -4.010 1.00 89.69 148 THR A N 1
ATOM 1171 C CA . THR A 1 148 ? 4.698 -13.779 -3.227 1.00 89.69 148 THR A CA 1
ATOM 1172 C C . THR A 1 148 ? 4.857 -13.395 -1.768 1.00 89.69 148 THR A C 1
ATOM 1174 O O . THR A 1 148 ? 5.977 -13.419 -1.255 1.00 89.69 148 THR A O 1
ATOM 1177 N N . ALA A 1 149 ? 3.757 -13.017 -1.117 1.00 88.00 149 ALA A N 1
ATOM 1178 C CA . ALA A 1 149 ? 3.773 -12.755 0.314 1.00 88.00 149 ALA A CA 1
ATOM 1179 C C . ALA A 1 149 ? 3.885 -14.066 1.105 1.00 88.00 149 ALA A C 1
ATOM 1181 O O . ALA A 1 149 ? 3.639 -15.158 0.586 1.00 88.00 149 ALA A O 1
ATOM 1182 N N . ASN A 1 150 ? 4.221 -13.945 2.387 1.00 89.06 150 ASN A N 1
ATOM 1183 C CA . ASN A 1 150 ? 4.123 -15.060 3.324 1.00 89.06 150 ASN A CA 1
ATOM 1184 C C . ASN A 1 150 ? 2.661 -15.516 3.483 1.00 89.06 150 ASN A C 1
ATOM 1186 O O . ASN A 1 150 ? 1.729 -14.780 3.181 1.00 89.06 150 ASN A O 1
ATOM 1190 N N . ASP A 1 151 ? 2.435 -16.712 4.027 1.00 88.56 151 ASP A N 1
ATOM 1191 C CA . ASP A 1 151 ? 1.065 -17.198 4.266 1.00 88.56 151 ASP A CA 1
ATOM 1192 C C . ASP A 1 151 ? 0.362 -16.455 5.415 1.00 88.56 151 ASP A C 1
ATOM 1194 O O . ASP A 1 151 ? -0.870 -16.361 5.480 1.00 88.56 151 ASP A O 1
ATOM 1198 N N . ARG A 1 152 ? 1.150 -15.967 6.378 1.00 91.06 152 ARG A N 1
ATOM 1199 C CA . ARG A 1 152 ? 0.677 -15.334 7.610 1.00 91.06 152 ARG A CA 1
ATOM 1200 C C . ARG A 1 152 ? 1.495 -14.098 7.937 1.00 91.06 152 ARG A C 1
ATOM 1202 O O . ARG A 1 152 ? 2.667 -14.002 7.581 1.00 91.06 152 ARG A O 1
ATOM 1209 N N . VAL A 1 153 ? 0.835 -13.179 8.631 1.00 93.81 153 VAL A N 1
ATOM 1210 C CA . VAL A 1 153 ? 1.459 -12.007 9.241 1.00 93.81 153 VAL A CA 1
ATOM 1211 C C . VAL A 1 153 ? 2.579 -12.428 10.204 1.00 93.81 153 VAL A C 1
ATOM 1213 O O . VAL A 1 153 ? 2.556 -13.529 10.764 1.00 93.81 153 VAL A O 1
ATOM 1216 N N . THR A 1 154 ? 3.558 -11.553 10.402 1.00 92.56 154 THR A N 1
ATOM 1217 C CA . THR A 1 154 ? 4.620 -11.736 11.390 1.00 92.56 154 THR A CA 1
ATOM 1218 C C . THR A 1 154 ? 4.064 -11.885 12.805 1.00 92.56 154 THR A C 1
ATOM 1220 O O . THR A 1 154 ? 3.109 -11.217 13.196 1.00 92.56 154 THR A O 1
ATOM 1223 N N . ASN A 1 155 ? 4.693 -12.756 13.598 1.00 92.12 155 ASN A N 1
ATOM 1224 C CA . ASN A 1 155 ? 4.408 -12.899 15.030 1.00 92.12 155 ASN A CA 1
ATOM 1225 C C . ASN A 1 155 ? 5.353 -12.044 15.897 1.00 92.12 155 ASN A C 1
ATOM 1227 O O . ASN A 1 155 ? 5.362 -12.183 17.122 1.00 92.12 155 ASN A O 1
ATOM 1231 N N . ASN A 1 156 ? 6.190 -11.200 15.281 1.00 95.06 156 ASN A N 1
ATOM 1232 C CA . ASN A 1 156 ? 7.106 -10.332 16.008 1.00 95.06 156 ASN A CA 1
ATOM 1233 C C . ASN A 1 156 ? 6.322 -9.237 16.749 1.00 95.06 156 ASN A C 1
ATOM 1235 O O . ASN A 1 156 ? 5.645 -8.410 16.143 1.00 95.06 156 ASN A O 1
ATOM 1239 N N . ARG A 1 157 ? 6.435 -9.226 18.081 1.00 94.88 157 ARG A N 1
ATOM 1240 C CA . ARG A 1 157 ? 5.736 -8.260 18.940 1.00 94.88 157 ARG A CA 1
ATOM 1241 C C . ARG A 1 157 ? 6.223 -6.826 18.748 1.00 94.88 157 ARG A C 1
ATOM 1243 O O . ARG A 1 157 ? 5.429 -5.916 18.947 1.00 94.88 157 ARG A O 1
ATOM 1250 N N . LEU A 1 158 ? 7.489 -6.632 18.373 1.00 94.44 158 LEU A N 1
ATOM 1251 C CA . LEU A 1 158 ? 8.035 -5.301 18.105 1.00 94.44 158 LEU A CA 1
ATOM 1252 C C . LEU A 1 158 ? 7.436 -4.717 16.825 1.00 94.44 158 LEU A C 1
ATOM 1254 O O . LEU A 1 158 ? 6.992 -3.579 16.840 1.00 94.44 158 LEU A O 1
ATOM 1258 N N . GLU A 1 159 ? 7.324 -5.525 15.768 1.00 94.06 159 GLU A N 1
ATOM 1259 C CA . GLU A 1 159 ? 6.650 -5.127 14.523 1.00 94.06 159 GLU A CA 1
ATOM 1260 C C . GLU A 1 159 ? 5.174 -4.804 14.769 1.00 94.06 159 GLU A C 1
ATOM 1262 O O . GLU A 1 159 ? 4.654 -3.820 14.259 1.00 94.06 159 GLU A O 1
ATOM 1267 N N . LEU A 1 160 ? 4.488 -5.607 15.589 1.00 94.50 160 LEU A N 1
ATOM 1268 C CA . LEU A 1 160 ? 3.101 -5.338 15.9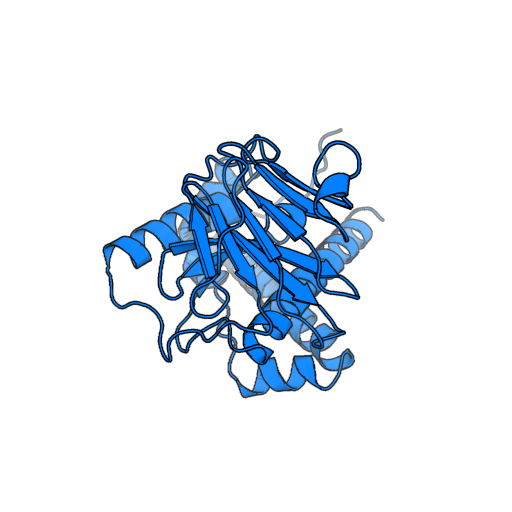63 1.00 94.50 160 LEU A CA 1
ATOM 1269 C C . LEU A 1 160 ? 2.961 -4.008 16.722 1.00 94.50 160 LEU A C 1
ATOM 1271 O O . LEU A 1 160 ? 2.066 -3.227 16.410 1.00 94.50 160 LEU A O 1
ATOM 1275 N N . ALA A 1 161 ? 3.825 -3.754 17.708 1.00 93.56 161 ALA A N 1
ATOM 1276 C CA . ALA A 1 161 ? 3.804 -2.518 18.487 1.00 93.56 161 ALA A CA 1
ATOM 1277 C C . ALA A 1 161 ? 4.103 -1.289 17.615 1.00 93.56 161 ALA A C 1
ATOM 1279 O O . ALA A 1 161 ? 3.364 -0.308 17.683 1.00 93.56 161 ALA A O 1
ATOM 1280 N N . ASP A 1 162 ? 5.125 -1.371 16.758 1.00 92.69 162 ASP A N 1
ATOM 1281 C CA . ASP A 1 162 ? 5.455 -0.314 15.800 1.00 92.69 162 ASP A CA 1
ATOM 1282 C C . ASP A 1 162 ? 4.286 -0.056 14.840 1.00 92.69 162 ASP A C 1
ATOM 1284 O O . ASP A 1 162 ? 3.864 1.085 14.679 1.00 92.69 162 ASP A O 1
ATOM 1288 N N . ALA A 1 163 ? 3.673 -1.105 14.285 1.00 92.69 163 ALA A N 1
ATOM 1289 C CA . ALA A 1 163 ? 2.537 -0.954 13.381 1.00 92.69 163 ALA A CA 1
ATOM 1290 C C . ALA A 1 163 ? 1.321 -0.304 14.058 1.00 92.69 163 ALA A C 1
ATOM 1292 O O . ALA A 1 163 ? 0.643 0.512 13.436 1.00 92.69 163 ALA A O 1
ATOM 1293 N N . HIS A 1 164 ? 1.057 -0.616 15.332 1.00 92.81 164 HIS A N 1
ATOM 1294 C CA . HIS A 1 164 ? 0.019 0.068 16.105 1.00 92.81 164 HIS A CA 1
ATOM 1295 C C . HIS A 1 164 ? 0.339 1.549 16.304 1.00 92.81 164 HIS A C 1
ATOM 1297 O O . HIS A 1 164 ? -0.533 2.382 16.064 1.00 92.81 164 HIS A O 1
ATOM 1303 N N . GLN A 1 165 ? 1.568 1.874 16.713 1.00 91.06 165 GLN A N 1
ATOM 1304 C CA . GLN A 1 165 ? 1.992 3.252 16.942 1.00 91.06 165 GLN A CA 1
ATOM 1305 C C . GLN A 1 165 ? 1.937 4.068 15.643 1.00 91.06 165 GLN A C 1
ATOM 1307 O O . GLN A 1 165 ? 1.217 5.059 15.556 1.00 91.06 165 GLN A O 1
ATOM 1312 N N . ARG A 1 166 ? 2.646 3.619 14.607 1.00 91.31 166 ARG A N 1
ATOM 1313 C CA . ARG A 1 166 ? 2.761 4.318 13.322 1.00 91.31 166 ARG A CA 1
ATOM 1314 C C . ARG A 1 166 ? 1.457 4.332 12.538 1.00 91.31 166 ARG A C 1
ATOM 1316 O O . ARG A 1 166 ? 1.114 5.322 11.897 1.00 91.31 166 ARG A O 1
ATOM 1323 N N . GLY A 1 167 ? 0.698 3.242 12.614 1.00 91.50 167 GLY A N 1
ATOM 1324 C CA . GLY A 1 167 ? -0.642 3.174 12.054 1.00 91.50 167 GLY A CA 1
ATOM 1325 C C . GLY A 1 167 ? -1.590 4.172 12.712 1.00 91.50 167 GLY A C 1
ATOM 1326 O O . GLY A 1 167 ? -2.372 4.810 12.012 1.00 91.50 167 GLY A O 1
ATOM 1327 N N . PHE A 1 168 ? -1.496 4.357 14.031 1.00 90.75 168 PHE A N 1
ATOM 1328 C CA . PHE A 1 168 ? -2.273 5.369 14.741 1.00 90.75 168 PHE A CA 1
ATOM 1329 C C . PHE A 1 168 ? -1.854 6.795 14.363 1.00 90.75 168 PHE A C 1
ATOM 1331 O O . PHE A 1 168 ? -2.723 7.577 13.990 1.00 90.75 168 PHE A O 1
ATOM 1338 N N . GLU A 1 169 ? -0.548 7.090 14.345 1.00 89.50 169 GLU A N 1
ATOM 1339 C CA . GLU A 1 169 ? -0.002 8.376 13.873 1.00 89.50 169 GLU A CA 1
ATOM 1340 C C . GLU A 1 169 ? -0.517 8.728 12.463 1.00 89.50 169 GLU A C 1
ATOM 1342 O O . GLU A 1 169 ? -0.902 9.866 12.198 1.00 89.50 169 GLU A O 1
ATOM 1347 N N . LEU A 1 170 ? -0.594 7.741 11.560 1.00 89.25 170 LEU A N 1
ATOM 1348 C CA . LEU A 1 170 ? -1.176 7.922 10.229 1.00 89.25 170 LEU A CA 1
ATOM 1349 C C . LEU A 1 170 ? -2.679 8.236 10.280 1.00 89.25 170 LEU A C 1
ATOM 1351 O O . LEU A 1 170 ? -3.144 9.127 9.566 1.00 89.25 170 LEU A O 1
ATOM 1355 N N . MET A 1 171 ? -3.454 7.501 11.081 1.00 87.00 171 MET A N 1
ATOM 1356 C CA . MET A 1 171 ? -4.907 7.697 11.174 1.00 87.00 171 MET A CA 1
ATOM 1357 C C . MET A 1 171 ? -5.275 9.078 11.714 1.00 87.00 171 MET A C 1
ATOM 1359 O O . MET A 1 171 ? -6.247 9.661 11.247 1.00 87.00 171 MET A O 1
ATOM 1363 N N . THR A 1 172 ? -4.507 9.600 12.670 1.00 87.50 172 THR A N 1
ATOM 1364 C CA . THR A 1 172 ? -4.762 10.905 13.301 1.00 87.50 172 THR A CA 1
ATOM 1365 C C . THR A 1 172 ? -3.979 12.041 12.657 1.00 87.50 172 THR A C 1
ATOM 1367 O O . THR A 1 172 ? -3.965 13.161 13.164 1.00 87.50 172 THR A O 1
ATOM 1370 N N . LEU A 1 173 ? -3.325 11.780 11.526 1.00 86.50 173 LEU A N 1
ATOM 1371 C CA . LEU A 1 173 ? -2.623 12.800 10.771 1.00 86.50 173 LEU A CA 1
ATOM 1372 C C . LEU A 1 173 ? -3.549 13.990 10.482 1.00 86.50 173 LEU A C 1
ATOM 1374 O O . LEU A 1 173 ? -4.668 13.805 10.004 1.00 86.50 173 LEU A O 1
ATOM 1378 N N . GLY A 1 174 ? -3.080 15.207 10.765 1.00 82.25 174 GLY A N 1
ATOM 1379 C CA . GLY A 1 174 ? -3.832 16.445 10.521 1.00 82.25 174 GLY A CA 1
ATOM 1380 C C . GLY A 1 174 ? -5.032 16.679 11.449 1.00 82.25 174 GLY A C 1
ATOM 1381 O O . GLY A 1 174 ? -5.735 17.673 11.275 1.00 82.25 174 GLY A O 1
ATOM 1382 N N . CYS A 1 175 ? -5.277 15.802 12.427 1.00 84.50 175 CYS A N 1
ATOM 1383 C CA . CYS A 1 175 ? -6.287 16.017 13.459 1.00 84.50 175 CYS A CA 1
ATOM 1384 C C . CYS A 1 175 ? -5.783 16.968 14.556 1.00 84.50 175 CYS A C 1
ATOM 1386 O O . CYS A 1 175 ? -4.581 17.102 14.774 1.00 84.50 175 CYS A O 1
ATOM 1388 N N . SER A 1 176 ? -6.716 17.607 15.270 1.00 84.12 176 SER A N 1
ATOM 1389 C CA . SER A 1 176 ? -6.414 18.306 16.524 1.00 84.12 176 SER A CA 1
ATOM 1390 C C . SER A 1 176 ? -6.051 17.315 17.636 1.00 84.12 176 SER A C 1
ATOM 1392 O O . SER A 1 176 ? -6.359 16.121 17.540 1.00 84.12 176 SER A O 1
ATOM 1394 N N . ASP A 1 177 ? -5.451 17.814 18.717 1.00 85.75 177 ASP A N 1
ATOM 1395 C CA . ASP A 1 177 ? -5.105 17.006 19.893 1.00 85.75 177 ASP A CA 1
ATOM 1396 C C . ASP A 1 177 ? -6.344 16.318 20.483 1.00 85.75 177 ASP A C 1
ATOM 1398 O O . ASP A 1 177 ? -6.342 15.107 20.681 1.00 85.75 177 ASP A O 1
ATOM 1402 N N . GLU A 1 178 ? -7.455 17.045 20.626 1.00 82.31 178 GLU A N 1
ATOM 1403 C CA . GLU A 1 178 ? -8.735 16.503 21.109 1.00 82.31 178 GLU A CA 1
ATOM 1404 C C . GLU A 1 178 ? -9.241 15.338 20.243 1.00 82.31 178 GLU A C 1
ATOM 1406 O O . GLU A 1 178 ? -9.656 14.297 20.755 1.00 82.31 178 GLU A O 1
ATOM 1411 N N . ARG A 1 179 ? -9.173 15.472 18.910 1.00 79.38 179 ARG A N 1
ATOM 1412 C CA . ARG A 1 179 ? -9.571 14.402 17.977 1.00 79.38 179 ARG A CA 1
ATOM 1413 C C . ARG A 1 179 ? -8.623 13.208 18.048 1.00 79.38 179 ARG A C 1
ATOM 1415 O O . ARG A 1 179 ? -9.065 12.065 17.922 1.00 79.38 179 ARG A O 1
ATOM 1422 N N . THR A 1 180 ? -7.340 13.462 18.276 1.00 86.00 180 THR A N 1
ATOM 1423 C CA . THR A 1 180 ? -6.321 12.424 18.450 1.00 86.00 180 THR A CA 1
ATOM 1424 C C . THR A 1 180 ? -6.553 11.647 19.745 1.00 86.00 180 THR A C 1
ATOM 1426 O O . THR A 1 180 ? -6.631 10.419 19.718 1.00 86.00 180 THR A O 1
ATOM 1429 N N . GLU A 1 181 ? -6.762 12.328 20.872 1.00 85.56 181 GLU A N 1
ATOM 1430 C CA . GLU A 1 181 ? -7.105 11.701 22.154 1.00 85.56 181 GLU A CA 1
ATOM 1431 C C . GLU A 1 181 ? -8.414 10.914 22.064 1.00 85.56 181 GLU A C 1
ATOM 1433 O O . GLU A 1 181 ? -8.511 9.775 22.533 1.00 85.56 181 GLU A O 1
ATOM 1438 N N . PHE A 1 182 ? -9.412 11.486 21.388 1.00 80.88 182 PHE A N 1
ATOM 1439 C CA . PHE A 1 182 ? -10.681 10.828 21.119 1.00 80.88 182 PHE A CA 1
ATOM 1440 C C . PHE A 1 182 ? -10.486 9.519 20.350 1.00 80.88 182 PHE A C 1
ATOM 1442 O O . PHE A 1 182 ? -11.058 8.499 20.754 1.00 80.88 182 PHE A O 1
ATOM 1449 N N . ALA A 1 183 ? -9.692 9.538 19.274 1.00 82.81 183 ALA A N 1
ATOM 1450 C CA . ALA A 1 183 ? -9.381 8.364 18.467 1.00 82.81 183 ALA A CA 1
ATOM 1451 C C . ALA A 1 183 ? -8.604 7.317 19.274 1.00 82.81 183 ALA A C 1
ATOM 1453 O O . ALA A 1 183 ? -8.892 6.127 19.164 1.00 82.81 183 ALA A O 1
ATOM 1454 N N . HIS A 1 184 ? -7.673 7.747 20.130 1.00 85.56 184 HIS A N 1
ATOM 1455 C CA . HIS A 1 184 ? -6.897 6.856 20.989 1.00 85.56 184 HIS A CA 1
ATOM 1456 C C . HIS A 1 184 ? -7.798 6.133 21.998 1.00 85.56 184 HIS A C 1
ATOM 1458 O O . HIS A 1 184 ? -7.770 4.908 22.105 1.00 85.56 184 HIS A O 1
ATOM 1464 N N . ALA A 1 185 ? -8.670 6.875 22.686 1.00 83.38 185 ALA A N 1
ATOM 1465 C CA . ALA A 1 185 ? -9.600 6.317 23.663 1.00 83.38 185 ALA A CA 1
ATOM 1466 C C . ALA A 1 185 ? -10.612 5.337 23.043 1.00 83.38 185 ALA A C 1
ATOM 1468 O O . ALA A 1 185 ? -11.226 4.552 23.760 1.00 83.38 185 ALA A O 1
ATOM 1469 N N . ASN A 1 186 ? -10.849 5.423 21.729 1.00 78.56 186 ASN A N 1
ATOM 1470 C CA . ASN A 1 186 ? -11.883 4.668 21.011 1.00 78.56 186 ASN A CA 1
ATOM 1471 C C . ASN A 1 186 ? -11.320 3.841 19.854 1.00 78.56 186 ASN A C 1
ATOM 1473 O O . ASN A 1 186 ? -12.039 3.486 18.922 1.00 78.56 186 ASN A O 1
ATOM 1477 N N . TYR A 1 187 ? -10.038 3.504 19.932 1.00 80.06 187 TYR A N 1
ATOM 1478 C CA . TYR A 1 187 ? -9.305 2.813 18.882 1.00 80.06 187 TYR A CA 1
ATOM 1479 C C . TYR A 1 187 ? -10.024 1.560 18.354 1.00 80.06 187 TYR A C 1
ATOM 1481 O O . TYR A 1 187 ? -10.159 1.367 17.145 1.00 80.06 187 TYR A O 1
ATOM 1489 N N . ASP A 1 188 ? -10.553 0.731 19.259 1.00 79.56 188 ASP A N 1
ATOM 1490 C CA . ASP A 1 188 ? -11.250 -0.506 18.898 1.00 79.56 188 ASP A CA 1
ATOM 1491 C C . ASP A 1 188 ? -12.599 -0.271 18.200 1.00 79.56 188 ASP A C 1
ATOM 1493 O O . ASP A 1 188 ? -13.032 -1.116 17.413 1.00 79.56 188 ASP A O 1
ATOM 1497 N N . THR A 1 189 ? -13.249 0.875 18.426 1.00 70.94 189 THR A N 1
ATOM 1498 C CA . THR A 1 189 ? -14.527 1.237 17.787 1.00 70.94 189 THR A CA 1
ATOM 1499 C C . THR A 1 189 ? -14.361 1.420 16.278 1.00 70.94 189 THR A C 1
ATOM 1501 O O . THR A 1 189 ? -15.243 1.047 15.505 1.00 70.94 189 THR A O 1
ATOM 1504 N N . PHE A 1 190 ? -13.206 1.928 15.839 1.00 71.00 190 PHE A N 1
ATOM 1505 C CA . PHE A 1 190 ? -12.907 2.181 14.424 1.00 71.00 190 PHE A CA 1
ATOM 1506 C C . PHE A 1 190 ? -12.336 0.962 13.692 1.00 71.00 190 PHE A C 1
ATOM 1508 O O . PHE A 1 190 ? -12.046 1.015 12.494 1.00 71.00 190 PHE A O 1
ATOM 1515 N N . ARG A 1 191 ? -12.196 -0.175 14.381 1.00 78.12 191 ARG A N 1
ATOM 1516 C CA . ARG A 1 191 ? -11.653 -1.398 13.799 1.00 78.12 191 ARG A CA 1
ATOM 1517 C C . ARG A 1 191 ? -12.707 -2.149 12.989 1.00 78.12 191 ARG A C 1
ATOM 1519 O O . ARG A 1 191 ? -13.738 -2.582 13.504 1.00 78.12 191 ARG A O 1
ATOM 1526 N N . LEU A 1 192 ? -12.376 -2.461 11.735 1.00 74.75 192 LEU A N 1
ATOM 1527 C CA . LEU A 1 192 ? -13.174 -3.364 10.909 1.00 74.75 192 LEU A CA 1
ATOM 1528 C C . LEU A 1 192 ? -12.459 -4.687 10.619 1.00 74.75 192 LEU A C 1
ATOM 1530 O O . LEU A 1 192 ? -11.384 -4.730 10.031 1.00 74.75 192 LEU A O 1
ATOM 1534 N N . GLY A 1 193 ? -13.121 -5.798 10.945 1.00 78.38 193 GLY A N 1
ATOM 1535 C CA . GLY A 1 193 ? -12.726 -7.123 10.469 1.00 78.38 193 GLY A CA 1
ATOM 1536 C C . GLY A 1 193 ? -13.250 -7.401 9.058 1.00 78.38 193 GLY A C 1
ATOM 1537 O O . GLY A 1 193 ? -14.428 -7.725 8.893 1.00 78.38 193 GLY A O 1
ATOM 1538 N N . LEU A 1 194 ? -12.377 -7.334 8.051 1.00 74.12 194 LEU A N 1
ATOM 1539 C CA . LEU A 1 194 ? -12.690 -7.743 6.679 1.00 74.12 194 LEU A CA 1
ATOM 1540 C C . LEU A 1 194 ? -12.430 -9.246 6.508 1.00 74.12 194 LEU A C 1
ATOM 1542 O O . LEU A 1 194 ? -11.302 -9.715 6.621 1.00 74.12 194 LEU A O 1
ATOM 1546 N N . LYS A 1 195 ? -13.491 -10.021 6.258 1.00 78.62 195 LYS A N 1
ATOM 1547 C CA . LYS A 1 195 ? -13.397 -11.470 6.000 1.00 78.62 195 LYS A CA 1
ATOM 1548 C C . LYS A 1 195 ? -13.247 -11.742 4.501 1.00 78.62 195 LYS A C 1
ATOM 1550 O O . LYS A 1 195 ? -13.830 -11.019 3.697 1.00 78.62 195 LYS A O 1
ATOM 1555 N N . ASP A 1 196 ? -12.598 -12.849 4.137 1.00 75.19 196 ASP A N 1
ATOM 1556 C CA . ASP A 1 196 ? -12.374 -13.290 2.746 1.00 75.19 196 ASP A CA 1
ATOM 1557 C C . ASP A 1 196 ? -13.616 -13.188 1.850 1.00 75.19 196 ASP A C 1
ATOM 1559 O O . ASP A 1 196 ? -13.536 -12.718 0.718 1.00 75.19 196 ASP A O 1
ATOM 1563 N N . LYS A 1 197 ? -14.786 -13.592 2.362 1.00 72.00 197 LYS A N 1
ATOM 1564 C CA . LYS A 1 197 ? -16.056 -13.531 1.621 1.00 72.00 197 LYS A CA 1
ATOM 1565 C C . LYS A 1 197 ? -16.425 -12.102 1.205 1.00 72.00 197 LYS A C 1
ATOM 1567 O O . LYS A 1 197 ? -16.944 -11.908 0.111 1.00 72.00 197 LYS A O 1
ATOM 1572 N N . LEU A 1 198 ? -16.178 -11.120 2.074 1.00 69.31 198 LEU A N 1
ATOM 1573 C CA . LEU A 1 198 ? -16.449 -9.711 1.793 1.00 69.31 198 LEU A CA 1
ATOM 1574 C C . LEU A 1 198 ? -15.424 -9.156 0.798 1.00 69.31 198 LEU A C 1
ATOM 1576 O O . LEU A 1 198 ? -15.821 -8.552 -0.190 1.00 69.31 198 LEU A O 1
ATOM 1580 N N . LEU A 1 199 ? -14.133 -9.433 1.009 1.00 70.38 199 LEU A N 1
ATOM 1581 C CA . LEU A 1 199 ? -13.050 -8.963 0.134 1.00 70.38 199 LEU A CA 1
ATOM 1582 C C . LEU A 1 199 ? -13.183 -9.504 -1.297 1.00 70.38 199 LEU A C 1
ATOM 1584 O O . LEU A 1 199 ? -13.102 -8.747 -2.258 1.00 70.38 199 LEU A O 1
ATOM 1588 N N . ARG A 1 200 ? -13.468 -10.802 -1.458 1.00 69.25 200 ARG A N 1
ATOM 1589 C CA . ARG A 1 200 ? -13.724 -11.390 -2.784 1.00 69.25 200 ARG A CA 1
ATOM 1590 C C . ARG A 1 200 ? -14.986 -10.815 -3.423 1.00 69.25 200 ARG A C 1
ATOM 1592 O O . ARG A 1 200 ? -14.968 -10.464 -4.592 1.00 69.25 200 ARG A O 1
ATOM 1599 N N . GLY A 1 201 ? -16.041 -10.616 -2.631 1.00 65.44 201 GLY A N 1
ATOM 1600 C CA . GLY A 1 201 ? -17.267 -9.976 -3.105 1.00 65.44 201 GLY A CA 1
ATOM 1601 C C . GLY A 1 201 ? -17.038 -8.568 -3.666 1.00 65.44 201 GLY A C 1
ATOM 1602 O O . GLY A 1 201 ? -17.606 -8.246 -4.702 1.00 65.44 201 GLY A O 1
ATOM 1603 N N . ILE A 1 202 ? -16.196 -7.756 -3.019 1.00 68.88 202 ILE A N 1
ATOM 1604 C CA . ILE A 1 202 ? -15.816 -6.418 -3.506 1.00 68.88 202 ILE A CA 1
ATOM 1605 C C . ILE A 1 202 ? -15.040 -6.520 -4.829 1.00 68.88 202 ILE A C 1
ATOM 1607 O O . ILE A 1 202 ? -15.297 -5.753 -5.750 1.00 68.88 202 ILE A O 1
ATOM 1611 N N . SER A 1 203 ? -14.132 -7.494 -4.951 1.00 63.03 203 SER A N 1
ATOM 1612 C CA . SER A 1 203 ? -13.343 -7.699 -6.174 1.00 63.03 203 SER A CA 1
ATOM 1613 C C . SER A 1 203 ? -14.177 -8.089 -7.398 1.00 63.03 203 SER A C 1
ATOM 1615 O O . SER A 1 203 ? -13.772 -7.783 -8.518 1.00 63.03 203 SER A O 1
ATOM 1617 N N . ASP A 1 204 ? -15.291 -8.793 -7.197 1.00 62.62 204 ASP A N 1
ATOM 1618 C CA . ASP A 1 204 ? -16.089 -9.358 -8.290 1.00 62.62 204 ASP A CA 1
ATOM 1619 C C . ASP A 1 204 ? -17.168 -8.383 -8.800 1.00 62.62 204 ASP A C 1
ATOM 1621 O O . ASP A 1 204 ? -17.549 -8.428 -9.969 1.00 62.62 204 ASP A O 1
ATOM 1625 N N . GLU A 1 205 ? -17.668 -7.482 -7.946 1.00 64.50 205 GLU A N 1
ATOM 1626 C CA . GLU A 1 205 ? -18.757 -6.556 -8.277 1.00 64.50 205 GLU A CA 1
ATOM 1627 C C . GLU A 1 205 ? -18.541 -5.177 -7.631 1.00 64.50 205 GLU A C 1
ATOM 1629 O O . GLU A 1 205 ? -18.674 -5.017 -6.419 1.00 64.50 205 GLU A O 1
ATOM 1634 N N . SER A 1 206 ? -18.327 -4.132 -8.439 1.00 58.16 206 SER A N 1
ATOM 1635 C CA . SER A 1 206 ? -18.122 -2.756 -7.937 1.00 58.16 206 SER A CA 1
ATOM 1636 C C . SER A 1 206 ? -19.307 -2.205 -7.115 1.00 58.16 206 SER A C 1
ATOM 1638 O O . SER A 1 206 ? -19.129 -1.352 -6.244 1.00 58.16 206 SER A O 1
ATOM 1640 N N . SER A 1 207 ? -20.525 -2.726 -7.317 1.00 56.31 207 SER A N 1
ATOM 1641 C CA . SER A 1 207 ? -21.702 -2.402 -6.492 1.00 56.31 207 SER A CA 1
ATOM 1642 C C . SER A 1 207 ? -21.584 -2.908 -5.045 1.00 56.31 207 SER A C 1
ATOM 1644 O O . SER A 1 207 ? -22.227 -2.362 -4.146 1.00 56.31 207 SER A O 1
ATOM 1646 N N . LYS A 1 208 ? -20.746 -3.921 -4.786 1.00 62.81 208 LYS A N 1
ATOM 1647 C CA . LYS A 1 208 ? -20.437 -4.412 -3.437 1.00 62.81 208 LYS A CA 1
ATOM 1648 C C . LYS A 1 208 ? -19.372 -3.569 -2.741 1.00 62.81 208 LYS A C 1
ATOM 1650 O O . LYS A 1 208 ? -19.396 -3.536 -1.512 1.00 62.81 208 LYS A O 1
ATOM 1655 N N . THR A 1 209 ? -18.530 -2.828 -3.474 1.00 62.38 209 THR A N 1
ATOM 1656 C CA . THR A 1 209 ? -17.699 -1.765 -2.881 1.00 62.38 209 THR A CA 1
ATOM 1657 C C . THR A 1 209 ? -18.590 -0.732 -2.200 1.00 62.38 209 THR A C 1
ATOM 1659 O O . THR A 1 209 ? -18.375 -0.430 -1.033 1.00 62.38 209 THR A O 1
ATOM 1662 N N . ASN A 1 210 ? -19.638 -0.254 -2.881 1.00 64.38 210 ASN A N 1
ATOM 1663 C CA . ASN A 1 210 ? -20.549 0.748 -2.314 1.00 64.38 210 ASN A CA 1
ATOM 1664 C C . ASN A 1 210 ? -21.238 0.222 -1.049 1.00 64.38 210 ASN A C 1
ATOM 1666 O O . ASN A 1 210 ? -21.207 0.883 -0.025 1.00 64.38 210 ASN A O 1
ATOM 1670 N N . LYS A 1 211 ? -21.728 -1.027 -1.056 1.00 65.56 211 LYS A N 1
ATOM 1671 C CA . LYS A 1 211 ? -22.291 -1.645 0.159 1.00 65.56 211 LYS A CA 1
ATOM 1672 C C . LYS A 1 211 ? -21.270 -1.789 1.292 1.00 65.56 211 LYS A C 1
ATOM 1674 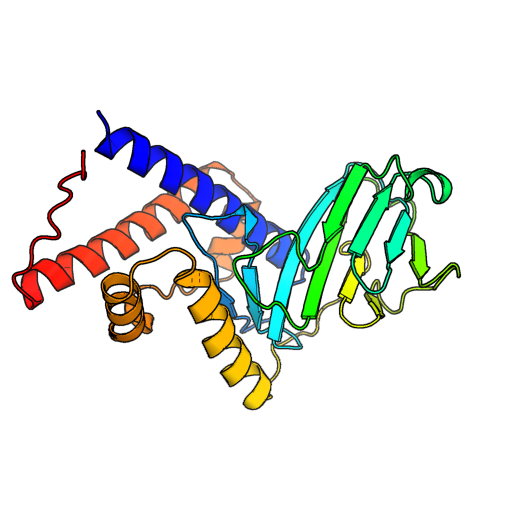O O . LYS A 1 211 ? -21.636 -1.666 2.454 1.00 65.56 211 LYS A O 1
ATOM 1679 N N . ALA A 1 212 ? -20.010 -2.101 0.983 1.00 64.12 212 ALA A N 1
ATOM 1680 C CA . ALA A 1 212 ? -18.957 -2.198 1.991 1.00 64.12 212 ALA A CA 1
ATOM 1681 C C . ALA A 1 212 ? -18.614 -0.824 2.585 1.00 64.12 212 ALA A C 1
ATOM 1683 O O . ALA A 1 212 ? -18.458 -0.726 3.800 1.00 64.12 212 ALA A O 1
ATOM 1684 N N . VAL A 1 213 ? -18.557 0.213 1.743 1.00 66.62 213 VAL A N 1
ATOM 1685 C CA . VAL A 1 213 ? -18.421 1.620 2.144 1.00 66.62 213 VAL A CA 1
ATOM 1686 C C . VAL A 1 213 ? -19.597 2.028 3.029 1.00 66.62 213 VAL A C 1
ATOM 1688 O O . VAL A 1 213 ? -19.361 2.514 4.124 1.00 66.62 213 VAL A O 1
ATOM 1691 N N . ASP A 1 214 ? -20.838 1.732 2.641 1.00 66.25 214 ASP A N 1
ATOM 1692 C CA . ASP A 1 214 ? -22.029 2.057 3.435 1.00 66.25 214 ASP A CA 1
ATOM 1693 C C . ASP A 1 214 ? -22.012 1.355 4.800 1.00 66.25 214 ASP A C 1
ATOM 1695 O O . ASP A 1 214 ? -22.320 1.959 5.821 1.00 66.25 214 ASP A O 1
ATOM 1699 N N . ILE A 1 215 ? -21.615 0.077 4.857 1.00 67.12 215 ILE A N 1
ATOM 1700 C CA . ILE A 1 215 ? -21.446 -0.647 6.129 1.00 67.12 215 ILE A CA 1
ATOM 1701 C C . ILE A 1 215 ? -20.359 0.008 6.992 1.00 67.12 215 ILE A C 1
ATOM 1703 O O . ILE A 1 215 ? -20.502 0.061 8.212 1.00 67.12 215 ILE A O 1
ATOM 1707 N N . LEU A 1 216 ? -19.266 0.468 6.380 1.00 63.84 216 LEU A N 1
ATOM 1708 C CA . LEU A 1 216 ? -18.169 1.150 7.064 1.00 63.84 216 LEU A CA 1
ATOM 1709 C C . LEU A 1 216 ? -18.599 2.501 7.616 1.00 63.84 216 LEU A C 1
ATOM 1711 O O . LEU A 1 216 ? -18.409 2.740 8.803 1.00 63.84 216 LEU A O 1
ATOM 1715 N N . ILE A 1 217 ? -19.218 3.333 6.781 1.00 65.50 217 ILE A N 1
ATOM 1716 C CA . ILE A 1 217 ? -19.751 4.637 7.167 1.00 65.50 217 ILE A CA 1
ATOM 1717 C C . ILE A 1 217 ? -20.764 4.451 8.290 1.00 65.50 217 ILE A C 1
ATOM 1719 O O . ILE A 1 217 ? -20.593 5.053 9.339 1.00 65.50 217 ILE A O 1
ATOM 1723 N N . ASN A 1 218 ? -21.729 3.538 8.147 1.00 64.44 218 ASN A N 1
ATOM 1724 C CA . ASN A 1 218 ? -22.718 3.286 9.196 1.00 64.44 218 ASN A CA 1
ATOM 1725 C C . ASN A 1 218 ? -22.073 2.811 10.500 1.00 64.44 218 ASN A C 1
ATOM 1727 O O . ASN A 1 218 ? -22.461 3.271 11.559 1.00 64.44 218 ASN A O 1
ATOM 1731 N N . LYS A 1 219 ? -21.044 1.955 10.459 1.00 63.72 219 LYS A N 1
ATOM 1732 C CA . LYS A 1 219 ? -20.328 1.550 11.681 1.00 63.72 219 LYS A CA 1
ATOM 1733 C C . LYS A 1 219 ? -19.558 2.692 12.335 1.00 63.72 219 LYS A C 1
ATOM 1735 O O . LYS A 1 219 ? -19.541 2.773 13.560 1.00 63.72 219 LYS A O 1
ATOM 1740 N N . ILE A 1 220 ? -18.909 3.538 11.537 1.00 62.28 220 ILE A N 1
ATOM 1741 C CA . ILE A 1 220 ? -18.201 4.726 12.025 1.00 62.28 220 ILE A CA 1
ATOM 1742 C C . ILE A 1 220 ? -19.217 5.690 12.650 1.00 62.28 220 ILE A C 1
ATOM 1744 O O . ILE A 1 220 ? -19.032 6.119 13.787 1.00 62.28 220 ILE A O 1
ATOM 1748 N N . SER A 1 221 ? -20.326 5.954 11.957 1.00 60.88 221 SER A N 1
ATOM 1749 C CA . SER A 1 221 ? -21.421 6.803 12.423 1.00 60.88 221 SER A CA 1
ATOM 1750 C C . SER A 1 221 ? -22.102 6.250 13.674 1.00 60.88 221 SER A C 1
ATOM 1752 O O . SER A 1 221 ? -22.282 7.003 14.621 1.00 60.88 221 SER A O 1
ATOM 1754 N N . ASP A 1 222 ? -22.415 4.955 13.738 1.00 63.19 222 ASP A N 1
ATOM 1755 C CA . ASP A 1 222 ? -23.019 4.301 14.908 1.00 63.19 222 ASP A CA 1
ATOM 1756 C C . ASP A 1 222 ? -22.070 4.332 16.114 1.00 63.19 222 ASP A C 1
ATOM 1758 O O . ASP A 1 222 ? -22.498 4.588 17.241 1.00 63.19 222 ASP A O 1
ATOM 1762 N N . GLY A 1 223 ? -20.771 4.112 15.884 1.00 57.94 223 GLY A N 1
ATOM 1763 C CA . GLY A 1 223 ? -19.736 4.242 16.909 1.00 57.94 223 GLY A CA 1
ATOM 1764 C C . GLY A 1 223 ? -19.639 5.667 17.458 1.00 57.94 223 GLY A C 1
ATOM 1765 O O . GLY A 1 223 ? -19.582 5.857 18.673 1.00 57.94 223 GLY A O 1
ATOM 1766 N N . MET A 1 224 ? -19.695 6.671 16.580 1.00 56.50 224 MET A N 1
ATOM 1767 C CA . MET A 1 224 ? -19.745 8.083 16.971 1.00 56.50 224 MET A CA 1
ATOM 1768 C C . MET A 1 224 ? -21.042 8.433 17.717 1.00 56.50 224 MET A C 1
ATOM 1770 O O . MET A 1 224 ? -20.999 9.110 18.740 1.00 56.50 224 MET A O 1
ATOM 1774 N N . HIS A 1 225 ? -22.192 7.951 17.244 1.00 55.22 225 HIS A N 1
ATOM 1775 C CA . HIS A 1 225 ? -23.506 8.274 17.802 1.00 55.22 225 HIS A CA 1
ATOM 1776 C C . HIS A 1 225 ? -23.716 7.652 19.186 1.00 55.22 225 HIS A C 1
ATOM 1778 O O . HIS A 1 225 ? -24.216 8.308 20.098 1.00 55.22 225 HIS A O 1
ATOM 1784 N N . LYS A 1 226 ? -23.261 6.407 19.378 1.00 57.12 226 LYS A N 1
ATOM 1785 C CA . LYS A 1 226 ? -23.256 5.751 20.689 1.00 57.12 226 LYS A CA 1
ATOM 1786 C C . LYS A 1 226 ? -22.453 6.554 21.718 1.00 57.12 226 LYS A C 1
ATOM 1788 O O . LYS A 1 226 ? -22.864 6.634 22.868 1.00 57.12 226 LYS A O 1
ATOM 1793 N N . ARG A 1 227 ? -21.365 7.204 21.297 1.00 50.06 227 ARG A N 1
ATOM 1794 C CA . ARG A 1 227 ? -20.551 8.043 22.179 1.00 50.06 227 ARG A CA 1
ATOM 1795 C C . ARG A 1 227 ? -21.215 9.374 22.523 1.00 50.06 227 ARG A C 1
ATOM 1797 O O . ARG A 1 227 ? -21.193 9.722 23.691 1.00 50.06 227 ARG A O 1
ATOM 1804 N N . ILE A 1 228 ? -21.876 10.052 21.578 1.00 51.06 228 ILE A N 1
ATOM 1805 C CA . ILE A 1 228 ? -22.678 11.266 21.866 1.00 51.06 228 ILE A CA 1
ATOM 1806 C C . ILE A 1 228 ? -23.717 10.975 22.963 1.00 51.06 228 ILE A C 1
ATOM 1808 O O . ILE A 1 228 ? -23.905 11.769 23.882 1.00 51.06 228 ILE A O 1
ATOM 1812 N N . LEU A 1 229 ? -24.344 9.797 22.909 1.00 51.31 229 LEU A N 1
ATOM 1813 C CA . LEU A 1 229 ? -25.301 9.348 23.925 1.00 51.31 229 LEU A CA 1
ATOM 1814 C C . LEU A 1 229 ? -24.646 9.004 25.277 1.00 51.31 229 LEU A C 1
ATOM 1816 O O . LEU A 1 229 ? -25.294 9.146 26.310 1.00 51.31 229 LEU A O 1
ATOM 1820 N N . GLU A 1 230 ? -23.391 8.546 25.283 1.00 50.28 230 GLU A N 1
ATOM 1821 C CA . GLU A 1 230 ? -22.646 8.168 26.495 1.00 50.28 230 GLU A CA 1
ATOM 1822 C C . GLU A 1 230 ? -21.910 9.351 27.155 1.00 50.28 230 GLU A C 1
ATOM 1824 O O . GLU A 1 230 ? -21.747 9.348 28.375 1.00 50.28 230 GLU A O 1
ATOM 1829 N N . THR A 1 231 ? -21.478 10.360 26.389 1.00 49.69 231 THR A N 1
ATOM 1830 C CA . THR A 1 231 ? -20.705 11.515 26.885 1.00 49.69 231 THR A CA 1
ATOM 1831 C C . THR A 1 231 ? -21.514 12.807 26.975 1.00 49.69 231 THR A C 1
ATOM 1833 O O . THR A 1 231 ? -21.086 13.728 27.663 1.00 49.69 231 THR A O 1
ATOM 1836 N N . GLY A 1 232 ? -22.680 12.894 26.323 1.00 40.66 232 GLY A N 1
ATOM 1837 C CA . GLY A 1 232 ? -23.515 14.101 26.305 1.00 40.66 232 GLY A CA 1
ATOM 1838 C C . GLY A 1 232 ? -22.929 15.271 25.505 1.00 40.66 232 GLY A C 1
ATOM 1839 O O . GLY A 1 232 ? -23.507 16.354 25.512 1.00 40.66 232 GLY A O 1
ATOM 1840 N N . GLU A 1 233 ? -21.801 15.068 24.821 1.00 42.53 233 GLU A N 1
ATOM 1841 C CA . GLU A 1 233 ? -21.167 16.067 23.961 1.00 42.53 233 GLU A CA 1
ATOM 1842 C C . GLU A 1 233 ? -21.688 15.906 22.528 1.00 42.53 233 GLU A C 1
ATOM 1844 O O . GLU A 1 233 ? -21.346 14.952 21.824 1.00 42.53 233 GLU A O 1
ATOM 1849 N N . GLU A 1 234 ? -22.536 16.838 22.085 1.00 39.94 234 GLU A N 1
ATOM 1850 C CA . GLU A 1 234 ? -22.749 17.057 20.656 1.00 39.94 234 GLU A CA 1
ATOM 1851 C C . GLU A 1 234 ? -21.453 17.635 20.077 1.00 39.94 234 GLU A C 1
ATOM 1853 O O . GLU A 1 234 ? -20.990 18.692 20.500 1.00 39.94 234 GLU A O 1
ATOM 1858 N N . PHE A 1 235 ? -20.840 16.938 19.115 1.00 39.47 235 PHE A N 1
ATOM 1859 C CA . PHE A 1 235 ? -19.771 17.530 18.315 1.00 39.47 235 PHE A CA 1
ATOM 1860 C C . PHE A 1 235 ? -20.382 18.642 17.468 1.00 39.47 235 PHE A C 1
ATOM 1862 O O . PHE A 1 235 ? -20.961 18.371 16.410 1.00 39.47 235 PHE A O 1
ATOM 1869 N N . ASP A 1 236 ? -20.271 19.875 17.957 1.00 33.06 236 ASP A N 1
ATOM 1870 C CA . ASP A 1 236 ? -20.693 21.059 17.230 1.00 33.06 236 ASP A CA 1
ATOM 1871 C C . ASP A 1 236 ? -19.851 21.149 15.954 1.00 33.06 236 ASP A C 1
ATOM 1873 O O . ASP A 1 236 ? -18.645 21.403 15.966 1.00 33.06 236 ASP A O 1
ATOM 1877 N N . TYR A 1 237 ? -20.490 20.869 14.822 1.00 31.53 237 TYR A N 1
ATOM 1878 C CA . TYR A 1 237 ? -19.922 21.061 13.490 1.00 31.53 237 TYR A CA 1
ATOM 1879 C C . TYR A 1 237 ? -20.031 22.546 13.112 1.00 31.53 237 TYR A C 1
ATOM 1881 O O . TYR A 1 237 ? -20.429 22.883 11.997 1.00 31.53 237 TYR A O 1
ATOM 1889 N N . ASP A 1 238 ? -19.710 23.440 14.044 1.00 30.66 238 ASP A N 1
ATOM 1890 C CA . ASP A 1 238 ? -19.669 24.863 13.765 1.00 30.66 238 ASP A CA 1
ATOM 1891 C C . ASP A 1 238 ? -18.353 25.166 13.055 1.00 30.66 238 ASP A C 1
ATOM 1893 O O . ASP A 1 238 ? -17.256 25.159 13.616 1.00 30.66 238 ASP A O 1
ATOM 1897 N N . GLY A 1 239 ? -18.487 25.357 11.742 1.00 30.58 239 GLY A N 1
ATOM 1898 C CA . GLY A 1 239 ? -17.431 25.859 10.888 1.00 30.58 239 GLY A CA 1
ATOM 1899 C C . GLY A 1 239 ? -16.887 27.164 11.455 1.00 30.58 239 GLY A C 1
ATOM 1900 O O . GLY A 1 239 ? -17.607 28.155 11.568 1.00 30.58 239 GLY A O 1
ATOM 1901 N N . ALA A 1 240 ? -15.599 27.158 11.782 1.00 26.53 240 ALA A N 1
ATOM 1902 C CA . ALA A 1 240 ? -14.850 28.385 11.960 1.00 26.53 240 ALA A CA 1
ATOM 1903 C C . ALA A 1 240 ? -14.835 29.156 10.626 1.00 26.53 240 ALA A C 1
ATOM 1905 O O . ALA A 1 240 ? -14.591 28.567 9.570 1.00 26.53 240 ALA A O 1
ATOM 1906 N N . ASN A 1 241 ? -15.160 30.448 10.732 1.00 29.20 241 ASN A N 1
ATOM 1907 C CA . ASN A 1 241 ? -15.202 31.472 9.681 1.00 29.20 241 ASN A CA 1
ATOM 1908 C C . ASN A 1 241 ? -14.031 31.446 8.691 1.00 29.20 241 ASN A C 1
ATOM 1910 O O . ASN A 1 241 ? -12.881 31.236 9.138 1.00 29.20 241 ASN A O 1
#

Foldseek 3Di:
DVVVVVVVLLLVQVLVLLLVVLVCVVLQNAAPPKDKFAASNCSVQAIWMFFQFTAGEDEDEDADAAEWEDEQFKTFTDNYPVCSPPNGPDIDGCCPCVQDNGQAHEYEYHHDPPPDFHWYHYPNRTDDDDQQWDDDPSYIYGRSNSHHGDNHGDPDPVRVVCSVVRSLSNRCTPHDPVVSVVCVVCVVLLDDDDDPVLSVVCVVDVVSSSVVSVVNVVSVVVSVVVVCVVPVDDPPPDDDD

Organism: NCBI:txid43771